Protein AF-A0A1J5S569-F1 (afdb_monomer)

Organism: NCBI:txid410659

Mean predicted aligned error: 9.72 Å

Solvent-accessible surface area (backbone atoms only — not comparable to full-atom values): 16346 Å² total; per-residue (Å²): 131,57,65,66,59,54,46,46,56,59,38,48,45,30,46,51,50,17,51,52,35,56,65,51,48,83,72,53,84,81,80,77,91,80,74,72,100,69,83,70,73,66,84,53,77,46,95,86,58,84,58,80,63,88,56,82,82,61,73,81,54,53,63,56,48,48,52,48,33,52,50,52,20,49,51,24,46,52,50,30,63,64,54,69,69,56,80,58,52,72,48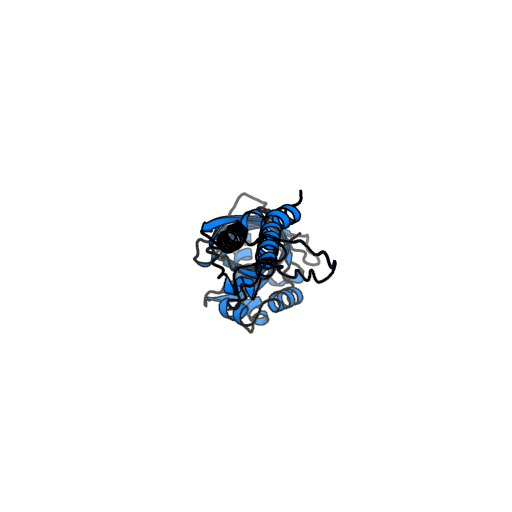,64,46,41,36,46,37,44,38,43,68,67,60,37,50,57,56,55,66,72,52,51,70,68,56,41,59,76,56,41,48,49,90,60,24,74,70,51,36,54,56,51,49,55,56,51,45,54,50,50,49,53,52,34,61,78,66,68,64,75,80,71,76,61,68,91,73,63,51,52,87,30,45,42,30,39,34,42,32,42,50,38,56,44,77,79,52,85,61,27,34,32,58,75,46,40,39,34,40,33,45,35,38,38,55,45,89,100,53,73,74,42,73,41,35,35,36,38,38,58,50,98,50,79,56,34,53,48,68,68,50,72,68,54,40,73,80,36,38,50,49,77,44,49,39,42,26,40,38,27,47,34,45,83,86,51,100,52,80,46,83,44,101,43,45,37,28,45,38,29,43,38,30,60,51,97,56,64,46,74,53,57,28,39,30,23,37,53,44,96,86,67,40,20,31,60,61,26,32,34,45,74,110

Radius of gyration: 28.7 Å; Cα contacts (8 Å, |Δi|>4): 482; chains: 1; bounding box: 69×34×85 Å

Sequence (293 aa):
MTPIWRFAIRFYLPLALAFSFLSLLPFSPEMNAGKSSMDFLADFHIGIIGLQLPLTAQIERTWLLDGTLLLMALVCVIWAFCLDFSKFFPSTLHMDVYFDVAGIGRTLATFSTVEIESGAITTDWIGSGREYENVVLASLEQHWKLRKVTGFPHVEEITRDHLHARGETLFEVERTSILRYRIRESRGHLNFQVDVPKHSPFRFKVEFVLRETPANHIRPSLWSLMARPWLVIAPEFKQIFVLEQGNLTAPFDHIVVGMTRIVLLPFPGFSNTLYVWRSVDSRNIPIGYAVYY

pLDDT: mean 82.08, std 16.72, range [33.75, 97.25]

Foldseek 3Di:
DALFVVLCCQAVVLQVLLVVLVVCLVVLQDDPPDDDPDQDQRLDCPVPDRDRDRDDDPPVVSVVSNVVSNVSSVVSNVRNLQDDLLVSDDQKWKKKKAQDPVVLVVQVVVDDPVRCVVLLADPVLVVCLVVVLCVVLVVVVVVCVVVVPPQDDDSVQFDRVQKIKIWMKRFHWDAPDRQKIFRPWIKMKIWIWGHGPPGDIDIWMKIKTWDPDPLRIGHDDPVCCVVPQKDKGWTKIWIWTAGPPDRDTDGDPWIWTWIWIFGRPPHTDIDKTFIWTQDPVRRTHGRIIIDTD

Secondary structure (DSSP, 8-state):
--HHHHHHHHHHHHHHHHHHHHHHGGGSPP----S-SS--------TTS---------THHHHHHHHHHHHHHHHHHHHHHT--GGGGS-SEEEEEEE--HHHHHHHHTTS-HHHHHHTTB-TTHHHHHHHHHHHHHHHHHHHHHHHT--SPPPGGG--GGGEEEEEEEEEEEEEEETTEEEEEEEEEEEEEEE--TTS--EEEEEEEEE---GGGEE---HHHHHH-SEEEE--EEEEEEEETTTTEEEEEEEEEEEEEEEE-SSS-EEEEEEEEEE-TTS-EEEEEEEEE-

Structure (mmCIF, N/CA/C/O backbone):
data_AF-A0A1J5S569-F1
#
_entry.id   AF-A0A1J5S569-F1
#
loop_
_atom_site.group_PDB
_atom_site.id
_atom_site.type_symbol
_atom_site.label_atom_id
_atom_site.label_alt_id
_atom_site.label_comp_id
_atom_site.label_asym_id
_atom_site.label_entity_id
_atom_site.label_seq_id
_atom_site.pdbx_PDB_ins_code
_atom_site.Cartn_x
_atom_site.Cartn_y
_atom_site.Cartn_z
_atom_site.occupancy
_atom_site.B_iso_or_equiv
_atom_site.auth_seq_id
_atom_site.auth_comp_id
_atom_site.auth_asym_id
_atom_site.auth_atom_id
_atom_site.pdbx_PDB_model_num
ATOM 1 N N . MET A 1 1 ? -11.678 0.144 -23.187 1.00 59.00 1 MET A N 1
ATOM 2 C CA . MET A 1 1 ? -10.313 -0.383 -22.942 1.00 59.00 1 MET A CA 1
ATOM 3 C C . MET A 1 1 ? -10.073 -0.405 -21.442 1.00 59.00 1 MET A C 1
ATOM 5 O O . MET A 1 1 ? -10.170 0.657 -20.835 1.00 59.00 1 MET A O 1
ATOM 9 N N . THR A 1 2 ? -9.827 -1.576 -20.852 1.00 79.88 2 THR A N 1
ATOM 10 C CA . THR A 1 2 ? -9.565 -1.705 -19.406 1.00 79.88 2 THR A CA 1
ATOM 11 C C . THR A 1 2 ? -8.242 -1.016 -19.022 1.00 79.88 2 THR A C 1
ATOM 13 O O . THR A 1 2 ? -7.392 -0.802 -19.899 1.00 79.88 2 THR A O 1
ATOM 16 N N . PRO A 1 3 ? -8.036 -0.654 -17.740 1.00 80.75 3 PRO A N 1
ATOM 17 C CA . PRO A 1 3 ? -6.785 -0.053 -17.264 1.00 80.75 3 PRO A CA 1
ATOM 18 C C . PRO A 1 3 ? -5.551 -0.893 -17.617 1.00 80.75 3 PRO A C 1
ATOM 20 O O . PRO A 1 3 ? -4.535 -0.345 -18.038 1.00 80.75 3 PRO A O 1
ATOM 23 N N . ILE A 1 4 ? -5.689 -2.221 -17.564 1.00 84.62 4 ILE A N 1
ATOM 24 C CA . ILE A 1 4 ? -4.650 -3.203 -17.904 1.00 84.62 4 ILE A CA 1
ATOM 25 C C . ILE A 1 4 ? -4.204 -3.071 -19.366 1.00 84.62 4 ILE A C 1
ATOM 27 O O . ILE A 1 4 ? -3.012 -2.962 -19.639 1.00 84.62 4 ILE A O 1
ATOM 31 N N . TRP A 1 5 ? -5.140 -3.007 -20.320 1.00 86.69 5 TRP A N 1
ATOM 32 C CA . TRP A 1 5 ? -4.792 -2.832 -21.737 1.00 86.69 5 TRP A CA 1
ATOM 33 C C . TRP A 1 5 ? -4.133 -1.479 -22.007 1.00 86.69 5 TRP A C 1
ATOM 35 O O . TRP A 1 5 ? -3.192 -1.387 -22.794 1.00 86.69 5 TRP A O 1
ATOM 45 N N . ARG A 1 6 ? -4.600 -0.415 -21.339 1.00 89.56 6 ARG A N 1
ATOM 46 C CA . ARG A 1 6 ? -3.968 0.911 -21.440 1.00 89.56 6 ARG A CA 1
ATOM 47 C C . ARG A 1 6 ? -2.541 0.880 -20.908 1.00 89.56 6 ARG A C 1
ATOM 49 O O . ARG A 1 6 ? -1.673 1.496 -21.521 1.00 89.56 6 ARG A O 1
ATOM 56 N N . PHE A 1 7 ? -2.310 0.175 -19.804 1.00 89.50 7 PHE A N 1
ATOM 57 C CA . PHE A 1 7 ? -0.980 -0.018 -19.241 1.00 89.50 7 PHE A CA 1
ATOM 58 C C . PHE A 1 7 ? -0.084 -0.785 -20.214 1.00 89.50 7 PHE A C 1
ATOM 60 O O . PHE A 1 7 ? 0.974 -0.287 -20.589 1.00 89.50 7 PHE A O 1
ATOM 67 N N . ALA A 1 8 ? -0.551 -1.933 -20.710 1.00 89.50 8 ALA A N 1
ATOM 68 C CA . ALA A 1 8 ? 0.231 -2.776 -21.603 1.00 89.50 8 ALA A CA 1
ATOM 69 C C . ALA A 1 8 ? 0.655 -2.043 -22.883 1.00 89.50 8 ALA A C 1
ATOM 71 O O . ALA A 1 8 ? 1.826 -2.064 -23.252 1.00 89.50 8 ALA A O 1
ATOM 72 N N . ILE A 1 9 ? -0.262 -1.311 -23.521 1.00 91.00 9 ILE A N 1
ATOM 73 C CA . ILE A 1 9 ? 0.060 -0.533 -24.724 1.00 91.00 9 ILE A CA 1
ATOM 74 C C . ILE A 1 9 ? 0.999 0.634 -24.405 1.00 91.00 9 ILE A C 1
ATOM 76 O O . ILE A 1 9 ? 1.870 0.951 -25.202 1.00 91.00 9 ILE A O 1
ATOM 80 N N . ARG A 1 10 ? 0.851 1.309 -23.264 1.00 91.38 10 ARG A N 1
ATOM 81 C CA . ARG A 1 10 ? 1.677 2.491 -22.970 1.00 91.38 10 ARG A CA 1
ATOM 82 C C . ARG A 1 10 ? 3.053 2.161 -22.400 1.00 91.38 10 ARG A C 1
ATOM 84 O O . ARG A 1 10 ? 3.945 2.990 -22.534 1.00 91.38 10 ARG A O 1
ATOM 91 N N . PHE A 1 11 ? 3.215 0.997 -21.776 1.00 91.81 11 PHE A N 1
ATOM 92 C CA . PHE A 1 11 ? 4.474 0.568 -21.171 1.00 91.81 11 PHE A CA 1
ATOM 93 C C . PHE A 1 11 ? 5.198 -0.484 -22.018 1.00 91.81 11 PHE A C 1
ATOM 95 O O . PHE A 1 11 ? 6.345 -0.276 -22.405 1.00 91.81 11 PHE A O 1
ATOM 102 N N . TYR A 1 12 ? 4.531 -1.590 -22.367 1.00 93.00 12 TYR A N 1
ATOM 103 C CA . TYR A 1 12 ? 5.183 -2.716 -23.042 1.00 93.00 12 TYR A CA 1
ATOM 104 C C . TYR A 1 12 ? 5.380 -2.518 -24.538 1.00 93.00 12 TYR A C 1
ATOM 106 O O . TYR A 1 12 ? 6.396 -2.970 -25.052 1.00 93.00 12 TYR A O 1
ATOM 114 N N . LEU A 1 13 ? 4.472 -1.835 -25.244 1.00 93.75 13 LEU A N 1
ATOM 115 C CA . LEU A 1 13 ? 4.660 -1.596 -26.681 1.00 93.75 13 LEU A CA 1
ATOM 116 C C . LEU A 1 13 ? 5.917 -0.750 -26.962 1.00 93.75 13 LEU A C 1
ATOM 118 O O . LEU A 1 13 ? 6.710 -1.180 -27.796 1.00 93.75 13 LEU A O 1
ATOM 122 N N . PRO A 1 14 ? 6.180 0.379 -26.267 1.00 94.75 14 PRO A N 1
ATOM 123 C CA . PRO A 1 14 ? 7.444 1.092 -26.438 1.00 94.75 14 PRO A CA 1
ATOM 124 C C . PRO A 1 14 ? 8.663 0.221 -26.118 1.00 94.75 14 PRO A C 1
ATOM 126 O O . PRO A 1 14 ? 9.629 0.236 -26.872 1.00 94.75 14 PRO A O 1
ATOM 129 N N . LEU A 1 15 ? 8.623 -0.593 -25.057 1.00 93.69 15 LEU A N 1
ATOM 130 C CA . LEU A 1 15 ? 9.733 -1.499 -24.737 1.00 93.69 15 LEU A CA 1
ATOM 131 C C . LEU A 1 15 ? 9.949 -2.571 -25.818 1.00 93.69 15 LEU A C 1
ATOM 133 O O . LEU A 1 15 ? 11.089 -2.850 -26.182 1.00 93.69 15 LEU A O 1
ATOM 137 N N . ALA A 1 16 ? 8.875 -3.134 -26.373 1.00 94.44 16 ALA A N 1
ATOM 138 C CA . ALA A 1 16 ? 8.942 -4.104 -27.463 1.00 94.44 16 ALA A CA 1
ATOM 139 C C . ALA A 1 16 ? 9.490 -3.475 -28.754 1.00 94.44 16 ALA A C 1
ATOM 141 O O . ALA A 1 16 ? 10.315 -4.085 -29.433 1.00 94.44 16 ALA A O 1
ATOM 142 N N . LEU A 1 17 ? 9.086 -2.241 -29.071 1.00 94.06 17 LEU A N 1
ATOM 143 C CA . LEU A 1 17 ? 9.644 -1.475 -30.187 1.00 94.06 17 LEU A CA 1
ATOM 144 C C . LEU A 1 17 ? 11.127 -1.169 -29.966 1.00 94.06 17 LEU A C 1
ATOM 146 O O . LEU A 1 17 ? 11.921 -1.367 -30.879 1.00 94.06 17 LEU A O 1
ATOM 150 N N . ALA A 1 18 ? 11.522 -0.769 -28.753 1.00 95.06 18 ALA A N 1
ATOM 151 C CA . ALA A 1 18 ? 12.926 -0.556 -28.412 1.00 95.06 18 ALA A CA 1
ATOM 152 C C . ALA A 1 18 ? 13.755 -1.824 -28.634 1.00 95.06 18 ALA A C 1
ATOM 154 O O . ALA A 1 18 ? 14.790 -1.775 -29.294 1.00 95.06 18 ALA A O 1
ATOM 155 N N . PHE A 1 19 ? 13.272 -2.967 -28.141 1.00 93.25 19 PHE A N 1
ATOM 156 C CA . PHE A 1 19 ? 13.925 -4.255 -28.354 1.00 93.25 19 PHE A CA 1
ATOM 157 C C . PHE A 1 19 ? 13.995 -4.622 -29.841 1.00 93.25 19 PHE A C 1
ATOM 159 O O . PHE A 1 19 ? 15.031 -5.083 -30.307 1.00 93.25 19 PHE A O 1
ATOM 166 N N . SER A 1 20 ? 12.933 -4.344 -30.603 1.00 90.56 20 SER A N 1
ATOM 167 C CA . SER A 1 20 ? 12.904 -4.567 -32.052 1.00 90.56 20 SER A CA 1
ATOM 168 C C . SER A 1 20 ? 13.970 -3.730 -32.766 1.00 90.56 20 SER A C 1
ATOM 170 O O . SER A 1 20 ? 14.743 -4.278 -33.545 1.00 90.56 20 SER A O 1
ATOM 172 N N . PHE A 1 21 ? 14.092 -2.435 -32.456 1.00 90.25 21 PHE A N 1
ATOM 173 C CA . PHE A 1 21 ? 15.135 -1.577 -33.030 1.00 90.25 21 PHE A CA 1
ATOM 174 C C . PHE A 1 21 ? 16.547 -2.034 -32.654 1.00 90.25 21 PHE A C 1
ATOM 176 O O . PHE A 1 21 ? 17.416 -2.086 -33.519 1.00 90.25 21 PHE A O 1
ATOM 183 N N . LEU A 1 22 ? 16.773 -2.422 -31.394 1.00 88.62 22 LEU A N 1
ATOM 184 C CA . LEU A 1 22 ? 18.066 -2.950 -30.949 1.00 88.62 22 LEU A CA 1
ATOM 185 C C . LEU A 1 22 ? 18.413 -4.276 -31.633 1.00 88.62 22 LEU A C 1
ATOM 187 O O . LEU A 1 22 ? 19.568 -4.496 -31.983 1.00 88.62 22 LEU A O 1
ATOM 191 N N . SER A 1 23 ? 17.421 -5.139 -31.863 1.00 85.19 23 SER A N 1
ATOM 192 C CA . SER A 1 23 ? 17.625 -6.411 -32.559 1.00 85.19 23 SER A CA 1
ATOM 193 C C . SER A 1 23 ? 18.027 -6.233 -34.022 1.00 85.19 23 SER A C 1
ATOM 195 O O . SER A 1 23 ? 18.654 -7.128 -34.568 1.00 85.19 23 SER A O 1
ATOM 197 N N . LEU A 1 24 ? 17.723 -5.082 -34.636 1.00 81.00 24 LEU A N 1
ATOM 198 C CA . LEU A 1 24 ? 18.098 -4.759 -36.015 1.00 81.00 24 LEU A CA 1
ATOM 199 C C . LEU A 1 24 ? 19.555 -4.274 -36.156 1.00 81.00 24 LEU A C 1
ATOM 201 O O . LEU A 1 24 ? 20.094 -4.333 -37.255 1.00 81.00 24 LEU A O 1
ATOM 205 N N . LEU A 1 25 ? 20.210 -3.852 -35.065 1.00 77.62 25 LEU A N 1
ATOM 206 C CA . LEU A 1 25 ? 21.605 -3.380 -35.067 1.00 77.62 25 LEU A CA 1
ATOM 207 C C . LEU A 1 25 ? 22.639 -4.418 -35.545 1.00 77.62 25 LEU A C 1
ATOM 209 O O . LEU A 1 25 ? 23.463 -4.062 -36.380 1.00 77.62 25 LEU A O 1
ATOM 213 N N . PRO A 1 26 ? 22.636 -5.691 -35.091 1.00 66.81 26 PRO A N 1
ATOM 214 C CA . PRO A 1 26 ? 23.586 -6.694 -35.587 1.00 66.81 26 PRO A CA 1
ATOM 215 C C . PRO A 1 26 ? 23.362 -7.091 -37.055 1.00 66.81 26 PRO A C 1
ATOM 217 O O . PRO A 1 26 ? 24.187 -7.798 -37.622 1.00 66.81 26 PRO A O 1
ATOM 220 N N . PHE A 1 27 ? 22.263 -6.655 -37.680 1.00 57.91 27 PHE A N 1
ATOM 221 C CA . PHE A 1 27 ? 22.027 -6.822 -39.117 1.00 57.91 27 PHE A CA 1
ATOM 222 C C . PHE A 1 27 ? 22.605 -5.656 -39.946 1.00 57.91 27 PHE A C 1
ATOM 224 O O . PHE A 1 27 ? 22.421 -5.613 -41.164 1.00 57.91 27 PHE A O 1
ATOM 231 N N . SER A 1 28 ? 23.315 -4.723 -39.299 1.00 52.47 28 SER A N 1
ATOM 232 C CA . SER A 1 28 ? 24.200 -3.750 -39.942 1.00 52.47 28 SER A CA 1
ATOM 233 C C . SER A 1 28 ? 25.398 -4.492 -40.554 1.00 52.47 28 SER A C 1
ATOM 235 O O . SER A 1 28 ? 26.057 -5.253 -39.845 1.00 52.47 28 SER A O 1
ATOM 237 N N . PRO A 1 29 ? 25.676 -4.358 -41.864 1.00 51.53 29 PRO A N 1
ATOM 238 C CA . PRO A 1 29 ? 26.729 -5.130 -42.517 1.00 51.53 29 PRO A CA 1
ATOM 239 C C . PRO A 1 29 ? 28.105 -4.816 -41.909 1.00 51.53 29 PRO A C 1
ATOM 241 O O . PRO A 1 29 ? 28.553 -3.668 -41.921 1.00 51.53 29 PRO A O 1
ATOM 244 N N . GLU A 1 30 ? 28.790 -5.846 -41.401 1.00 45.59 30 GLU A N 1
ATOM 245 C CA . GLU A 1 30 ? 30.145 -5.723 -40.857 1.00 45.59 30 GLU A CA 1
ATOM 246 C C . GLU A 1 30 ? 31.143 -5.318 -41.952 1.00 45.59 30 GLU A C 1
ATOM 248 O O . GLU A 1 30 ? 31.259 -5.943 -43.010 1.00 45.59 30 GLU A O 1
ATOM 253 N N . MET A 1 31 ? 31.905 -4.256 -41.682 1.00 42.34 31 MET A N 1
ATOM 254 C CA . MET A 1 31 ? 32.995 -3.817 -42.545 1.00 42.34 31 MET A CA 1
ATOM 255 C C . MET A 1 31 ? 34.206 -4.731 -42.348 1.00 42.34 31 MET A C 1
ATOM 257 O O . MET A 1 31 ? 35.006 -4.525 -41.436 1.00 42.34 31 MET A O 1
ATOM 261 N N . ASN A 1 32 ? 34.407 -5.697 -43.244 1.00 39.38 32 ASN A N 1
ATOM 262 C CA . ASN A 1 32 ? 35.716 -6.332 -43.382 1.00 39.38 32 ASN A CA 1
ATOM 263 C C . ASN A 1 32 ? 36.690 -5.324 -44.007 1.00 39.38 32 ASN A C 1
ATOM 265 O O . ASN A 1 32 ? 36.816 -5.209 -45.228 1.00 39.38 32 ASN A O 1
ATOM 269 N N . ALA A 1 33 ? 37.374 -4.565 -43.149 1.00 39.00 33 ALA A N 1
ATOM 270 C CA . ALA A 1 33 ? 38.469 -3.676 -43.511 1.00 39.00 33 ALA A CA 1
ATOM 271 C C . ALA A 1 33 ? 39.674 -4.505 -43.984 1.00 39.00 33 ALA A C 1
ATOM 273 O O . ALA A 1 33 ? 40.618 -4.761 -43.241 1.00 39.00 33 ALA A O 1
ATOM 274 N N . GLY A 1 34 ? 39.622 -4.977 -45.227 1.00 40.59 34 GLY A N 1
ATOM 275 C CA . GLY A 1 34 ? 40.703 -5.774 -45.787 1.00 40.59 34 GLY A CA 1
ATOM 276 C C . GLY A 1 34 ? 40.346 -6.491 -47.077 1.00 40.59 34 GLY A C 1
ATOM 277 O O . GLY A 1 34 ? 40.351 -7.716 -47.087 1.00 40.59 34 GLY A O 1
ATOM 278 N N . LYS A 1 35 ? 40.074 -5.739 -48.153 1.00 38.50 35 LYS A N 1
ATOM 279 C CA . LYS A 1 35 ? 40.587 -5.955 -49.526 1.00 38.50 35 LYS A CA 1
ATOM 280 C C . LYS A 1 35 ? 39.766 -5.152 -50.537 1.00 38.50 35 LYS A C 1
ATOM 282 O O . LYS A 1 35 ? 38.549 -5.213 -50.529 1.00 38.50 35 LYS A O 1
ATOM 287 N N . SER A 1 36 ? 40.497 -4.395 -51.355 1.00 38.12 36 SER A N 1
ATOM 288 C CA . SER A 1 36 ? 40.144 -3.788 -52.647 1.00 38.12 36 SER A CA 1
ATOM 289 C C . SER A 1 36 ? 38.686 -3.394 -52.908 1.00 38.12 36 SER A C 1
ATOM 291 O O . SER A 1 36 ? 37.796 -4.225 -53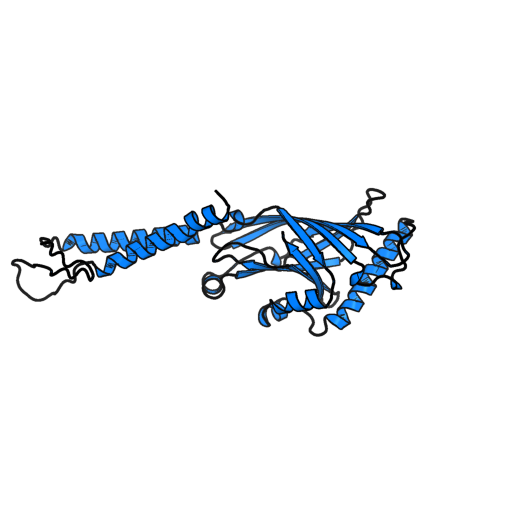.041 1.00 38.12 36 SER A O 1
ATOM 293 N N . SER A 1 37 ? 38.507 -2.102 -53.166 1.00 40.91 37 SER A N 1
ATOM 294 C CA . SER A 1 37 ? 37.399 -1.523 -53.921 1.00 40.91 37 SER A CA 1
ATOM 295 C C . SER A 1 37 ? 37.177 -2.239 -55.263 1.00 40.91 37 SER A C 1
ATOM 297 O O . SER A 1 37 ? 37.797 -1.876 -56.258 1.00 40.91 37 SER A O 1
ATOM 299 N N . MET A 1 38 ? 36.328 -3.260 -55.286 1.00 37.16 38 MET A N 1
ATOM 300 C CA . MET A 1 38 ? 35.504 -3.686 -56.422 1.00 37.16 38 MET A CA 1
ATOM 301 C C . MET A 1 38 ? 34.577 -4.796 -55.912 1.00 37.16 38 MET A C 1
ATOM 303 O O . MET A 1 38 ? 35.048 -5.818 -55.430 1.00 37.16 38 MET A O 1
ATOM 307 N N . ASP A 1 39 ? 33.274 -4.526 -55.963 1.00 37.28 39 ASP A N 1
ATOM 308 C CA . ASP A 1 39 ? 32.156 -5.432 -55.677 1.00 37.28 39 ASP A CA 1
ATOM 309 C C . ASP A 1 39 ? 32.216 -6.199 -54.346 1.00 37.28 39 ASP A C 1
ATOM 311 O O . ASP A 1 39 ? 32.425 -7.408 -54.279 1.00 37.28 39 ASP A O 1
ATOM 315 N N . PHE A 1 40 ? 31.927 -5.480 -53.257 1.00 40.66 40 PHE A N 1
ATOM 316 C CA . PHE A 1 40 ? 31.519 -6.108 -52.002 1.00 40.66 40 PHE A CA 1
ATOM 317 C C . PHE A 1 40 ? 30.091 -6.657 -52.142 1.00 40.66 40 PHE A C 1
ATOM 319 O O . PHE A 1 40 ? 29.111 -5.944 -51.928 1.00 40.66 40 PHE A O 1
ATOM 326 N N . LEU A 1 41 ? 29.970 -7.937 -52.493 1.00 38.19 41 LEU A N 1
ATOM 327 C CA . LEU A 1 41 ? 28.780 -8.731 -52.192 1.00 38.19 41 LEU A CA 1
ATOM 328 C C . LEU A 1 41 ? 28.845 -9.094 -50.704 1.00 38.19 41 LEU A C 1
ATOM 330 O O . LEU A 1 41 ? 29.615 -9.959 -50.298 1.00 38.19 41 LEU A O 1
ATOM 334 N N . ALA A 1 42 ? 28.090 -8.380 -49.870 1.00 41.16 42 ALA A N 1
ATOM 335 C CA . ALA A 1 42 ? 27.889 -8.790 -48.487 1.00 41.16 42 ALA A CA 1
ATOM 336 C C . ALA A 1 42 ? 26.912 -9.978 -48.469 1.00 41.16 42 ALA A C 1
ATOM 338 O O . ALA A 1 42 ? 25.735 -9.823 -48.797 1.00 41.16 42 ALA A O 1
ATOM 339 N N . ASP A 1 43 ? 27.401 -11.164 -48.104 1.00 38.62 43 ASP A N 1
ATOM 340 C CA . ASP A 1 43 ? 26.586 -12.374 -47.991 1.00 38.62 43 ASP A CA 1
ATOM 341 C C . ASP A 1 43 ? 25.673 -12.295 -46.761 1.00 38.62 43 ASP A C 1
ATOM 343 O O . ASP A 1 43 ? 26.057 -12.608 -45.633 1.00 38.62 43 ASP A O 1
ATOM 347 N N . PHE A 1 44 ? 24.427 -11.880 -46.976 1.00 42.41 44 PHE A N 1
ATOM 348 C CA . PHE A 1 44 ? 23.406 -11.844 -45.935 1.00 42.41 44 PHE A CA 1
ATOM 349 C C . PHE A 1 44 ? 22.927 -13.270 -45.611 1.00 42.41 44 PHE A C 1
ATOM 351 O O . PHE A 1 44 ? 22.184 -13.880 -46.379 1.00 42.41 44 PHE A O 1
ATOM 358 N N . HIS A 1 45 ? 23.318 -13.811 -44.455 1.00 35.72 45 HIS A N 1
ATOM 359 C CA . HIS A 1 45 ? 22.711 -15.030 -43.911 1.00 35.72 45 HIS A CA 1
ATOM 360 C C . HIS A 1 45 ? 21.560 -14.647 -42.977 1.00 35.72 45 HIS A C 1
ATOM 362 O O . HIS A 1 45 ? 21.726 -14.503 -41.767 1.00 35.72 45 HIS A O 1
ATOM 368 N N . ILE A 1 46 ? 20.360 -14.483 -43.534 1.00 44.44 46 ILE A N 1
ATOM 369 C CA . ILE A 1 46 ? 19.136 -14.436 -42.728 1.00 44.44 46 ILE A CA 1
ATOM 370 C C . ILE A 1 46 ? 18.927 -15.852 -42.186 1.00 44.44 46 ILE A C 1
ATOM 372 O O . ILE A 1 46 ? 18.591 -16.757 -42.947 1.00 44.44 46 ILE A O 1
ATOM 376 N N . GLY A 1 47 ? 19.102 -16.052 -40.880 1.00 33.75 47 GLY A N 1
ATOM 377 C CA . GLY A 1 47 ? 19.086 -17.370 -40.228 1.00 33.75 47 GLY A CA 1
ATOM 378 C C . GLY A 1 47 ? 17.807 -18.216 -40.365 1.00 33.75 47 GLY A C 1
ATOM 379 O O . GLY A 1 47 ? 17.732 -19.263 -39.735 1.00 33.75 47 GLY A O 1
ATOM 380 N N . ILE A 1 48 ? 16.803 -17.809 -41.155 1.00 41.75 48 ILE A N 1
ATOM 381 C CA . ILE A 1 48 ? 15.586 -18.606 -41.419 1.00 41.75 48 ILE A CA 1
ATOM 382 C C . ILE A 1 48 ? 15.146 -18.574 -42.902 1.00 41.75 48 ILE A C 1
ATOM 384 O O . ILE A 1 48 ? 14.454 -19.484 -43.350 1.00 41.75 48 ILE A O 1
ATOM 388 N N . ILE A 1 49 ? 15.549 -17.585 -43.708 1.00 43.25 49 ILE A N 1
ATOM 389 C CA . ILE A 1 49 ? 15.108 -17.456 -45.109 1.00 43.25 49 ILE A CA 1
ATOM 390 C C . ILE A 1 49 ? 16.304 -16.972 -45.929 1.00 43.25 49 ILE A C 1
ATOM 392 O O . ILE A 1 49 ? 16.547 -15.775 -45.987 1.00 43.25 49 ILE A O 1
ATOM 396 N N . GLY A 1 50 ? 17.078 -17.889 -46.515 1.00 40.66 50 GLY A N 1
ATOM 397 C CA . GLY A 1 50 ? 18.323 -17.610 -47.251 1.00 40.66 50 GLY A CA 1
ATOM 398 C C . GLY A 1 50 ? 18.139 -16.773 -48.524 1.00 40.66 50 GLY A C 1
ATOM 399 O O . GLY A 1 50 ? 18.273 -17.281 -49.632 1.00 40.66 50 GLY A O 1
ATOM 400 N N . LEU A 1 51 ? 17.810 -15.494 -48.365 1.00 39.09 51 LEU A N 1
ATOM 401 C CA . LEU A 1 51 ? 17.549 -14.528 -49.426 1.00 39.09 51 LEU A CA 1
ATOM 402 C C . LEU A 1 51 ? 18.787 -13.637 -49.603 1.00 39.09 51 LEU A C 1
ATOM 404 O O . LEU A 1 51 ? 19.148 -12.882 -48.703 1.00 39.09 51 LEU A O 1
ATOM 408 N N . GLN A 1 52 ? 19.437 -13.742 -50.764 1.00 41.09 52 GLN A N 1
ATOM 409 C CA . GLN A 1 52 ? 20.619 -12.957 -51.127 1.00 41.09 52 GLN A CA 1
ATOM 410 C C . GLN A 1 52 ? 20.181 -11.650 -51.800 1.00 41.09 52 GLN A C 1
ATOM 412 O O . GLN A 1 52 ? 19.613 -11.671 -52.892 1.00 41.09 52 GLN A O 1
ATOM 417 N N . LEU A 1 53 ? 20.427 -10.507 -51.155 1.00 42.06 53 LEU A N 1
ATOM 418 C CA . LEU A 1 53 ? 20.170 -9.182 -51.726 1.00 42.06 53 LEU A CA 1
ATOM 419 C C . LEU A 1 53 ? 21.506 -8.479 -52.015 1.00 42.06 53 LEU A C 1
ATOM 421 O O . LEU A 1 53 ? 22.250 -8.209 -51.071 1.00 42.06 53 LEU A O 1
ATOM 425 N N . PRO A 1 54 ? 21.826 -8.150 -53.282 1.00 41.34 54 PRO A N 1
ATOM 426 C CA . PRO A 1 54 ? 23.024 -7.386 -53.603 1.00 41.34 54 PRO A CA 1
ATOM 427 C C . PRO A 1 54 ? 22.820 -5.921 -53.191 1.00 41.34 54 PRO A C 1
ATOM 429 O O . PRO A 1 54 ? 22.101 -5.170 -53.850 1.00 41.34 54 PRO A O 1
ATOM 432 N N . LEU A 1 55 ? 23.438 -5.505 -52.085 1.00 47.78 55 LEU A N 1
ATOM 433 C CA . LEU A 1 55 ? 23.470 -4.107 -51.656 1.00 47.78 55 LEU A CA 1
ATOM 434 C C . LEU A 1 55 ? 24.795 -3.473 -52.090 1.00 47.78 55 LEU A C 1
ATOM 436 O O . LEU A 1 55 ? 25.848 -3.755 -51.528 1.00 47.78 55 LEU A O 1
ATOM 440 N N . THR A 1 56 ? 24.742 -2.583 -53.082 1.00 48.19 56 THR A N 1
ATOM 441 C CA . THR A 1 56 ? 25.867 -1.707 -53.436 1.00 48.19 56 THR A CA 1
ATOM 442 C C . THR A 1 56 ? 26.225 -0.816 -52.246 1.00 48.19 56 THR A C 1
ATOM 444 O O . THR A 1 56 ? 25.385 -0.067 -51.743 1.00 48.19 56 THR A O 1
ATOM 447 N N . ALA A 1 57 ? 27.475 -0.908 -51.798 1.00 48.62 57 ALA A N 1
ATOM 448 C CA . ALA A 1 57 ? 27.982 -0.315 -50.568 1.00 48.62 57 ALA A CA 1
ATOM 449 C C . ALA A 1 57 ? 27.951 1.232 -50.571 1.00 48.62 57 ALA A C 1
ATOM 451 O O . ALA A 1 57 ? 28.892 1.889 -51.011 1.00 48.62 57 ALA A O 1
ATOM 452 N N . GLN A 1 58 ? 26.890 1.831 -50.017 1.00 52.28 58 GLN A N 1
ATOM 453 C CA . GLN A 1 58 ? 26.926 3.200 -49.482 1.00 52.28 58 GLN A CA 1
ATOM 454 C C . GLN A 1 58 ? 27.372 3.151 -48.015 1.00 52.28 58 GLN A C 1
ATOM 456 O O . GLN A 1 58 ? 26.566 3.217 -47.089 1.00 52.28 58 GLN A O 1
ATOM 461 N N . ILE A 1 59 ? 28.683 3.008 -47.831 1.00 50.94 59 ILE A N 1
ATOM 462 C CA . ILE A 1 59 ? 29.381 2.831 -46.547 1.00 50.94 59 ILE A CA 1
ATOM 463 C C . ILE A 1 59 ? 29.093 3.950 -45.528 1.00 50.94 59 ILE A C 1
ATOM 465 O O . ILE A 1 59 ? 29.034 3.688 -44.334 1.00 50.94 59 ILE A O 1
ATOM 469 N N . GLU A 1 60 ? 28.838 5.182 -45.972 1.00 51.47 60 GLU A N 1
ATOM 470 C CA . GLU A 1 60 ? 28.545 6.310 -45.069 1.00 51.47 60 GLU A CA 1
ATOM 471 C C . GLU A 1 60 ? 27.123 6.271 -44.473 1.00 51.47 60 GLU A C 1
ATOM 473 O O . GLU A 1 60 ? 26.806 7.006 -43.537 1.00 51.47 60 GLU A O 1
ATOM 478 N N . ARG A 1 61 ? 26.238 5.413 -44.998 1.00 57.31 61 ARG A N 1
ATOM 479 C CA . ARG A 1 61 ? 24.805 5.411 -44.665 1.00 57.31 61 ARG A CA 1
ATOM 480 C C . ARG A 1 61 ? 24.433 4.434 -43.547 1.00 57.31 61 ARG A C 1
ATOM 482 O O . ARG A 1 61 ? 23.368 4.587 -42.951 1.00 57.31 61 ARG A O 1
ATOM 489 N N . THR A 1 62 ? 25.296 3.468 -43.236 1.00 66.75 62 THR A N 1
ATOM 490 C CA . THR A 1 62 ? 25.047 2.437 -42.213 1.00 66.75 62 THR A CA 1
ATOM 491 C C . THR A 1 62 ? 25.189 2.992 -40.797 1.00 66.75 62 THR A C 1
ATOM 493 O O . THR A 1 62 ? 24.312 2.766 -39.974 1.00 66.75 62 THR A O 1
ATOM 496 N N . TRP A 1 63 ? 26.188 3.841 -40.530 1.00 70.75 63 TRP A N 1
ATOM 497 C CA . TRP A 1 63 ? 26.357 4.468 -39.208 1.00 70.75 63 TRP A CA 1
ATOM 498 C C . TRP A 1 63 ? 25.212 5.429 -38.860 1.00 70.75 63 TRP A C 1
ATOM 500 O O . TRP A 1 63 ? 24.808 5.530 -37.703 1.00 70.75 63 TRP A O 1
ATOM 510 N N . LEU A 1 64 ? 24.656 6.118 -39.865 1.00 77.50 64 LEU A N 1
ATOM 511 C CA . LEU A 1 64 ? 23.465 6.957 -39.697 1.00 77.50 64 LEU A CA 1
ATOM 512 C C . LEU A 1 64 ? 22.223 6.116 -39.382 1.00 77.50 64 LEU A C 1
ATOM 514 O O . LEU A 1 64 ? 21.409 6.523 -38.552 1.00 77.50 64 LEU A O 1
ATOM 518 N N . LEU A 1 65 ? 22.078 4.951 -40.019 1.00 80.69 65 LEU A N 1
ATOM 519 C CA . LEU A 1 65 ? 20.994 4.014 -39.732 1.00 80.69 65 LEU A CA 1
ATOM 520 C C . LEU A 1 65 ? 21.114 3.455 -38.309 1.00 80.69 65 LEU A C 1
ATOM 522 O O . LEU A 1 65 ? 20.151 3.542 -37.551 1.00 80.69 65 LEU A O 1
ATOM 526 N N . ASP A 1 66 ? 22.295 2.975 -37.921 1.00 81.31 66 ASP A N 1
ATOM 527 C CA . ASP A 1 66 ? 22.561 2.427 -36.586 1.00 81.31 66 ASP A CA 1
ATOM 528 C C . ASP A 1 66 ? 22.351 3.483 -35.498 1.00 81.31 66 ASP A C 1
ATOM 530 O O . ASP A 1 66 ? 21.667 3.240 -34.502 1.00 81.31 66 ASP A O 1
ATOM 534 N N . GLY A 1 67 ? 22.851 4.702 -35.727 1.00 86.44 67 GLY A N 1
ATOM 535 C CA . GLY A 1 67 ? 22.607 5.847 -34.853 1.00 86.44 67 GLY A CA 1
ATOM 536 C C . GLY A 1 67 ? 21.119 6.188 -34.732 1.00 86.44 67 GLY A C 1
ATOM 537 O O . GLY A 1 67 ? 20.636 6.464 -33.634 1.00 86.44 67 GLY A O 1
ATOM 538 N N . THR A 1 68 ? 20.365 6.112 -35.833 1.00 88.19 68 THR A N 1
ATOM 539 C CA . THR A 1 68 ? 18.912 6.346 -35.832 1.00 88.19 68 THR A CA 1
ATOM 540 C C . THR A 1 68 ? 18.174 5.255 -35.059 1.00 88.19 68 THR A C 1
ATOM 542 O O . THR A 1 68 ? 17.311 5.569 -34.242 1.00 88.19 68 THR A O 1
ATOM 545 N N . LEU A 1 69 ? 18.519 3.982 -35.263 1.00 89.62 69 LEU A N 1
ATOM 546 C CA . LEU A 1 69 ? 17.919 2.852 -34.547 1.00 89.62 69 LEU A CA 1
ATOM 547 C C . LEU A 1 69 ? 18.197 2.930 -33.041 1.00 89.62 69 LEU A C 1
ATOM 549 O O . LEU A 1 69 ? 17.273 2.765 -32.242 1.00 89.62 69 LEU A O 1
ATOM 553 N N . LEU A 1 70 ? 19.432 3.258 -32.649 1.00 92.06 70 LEU A N 1
ATOM 554 C CA . LEU A 1 70 ? 19.807 3.490 -31.251 1.00 92.06 70 LEU A CA 1
ATOM 555 C C . LEU A 1 70 ? 19.021 4.649 -30.636 1.00 92.06 70 LEU A C 1
ATOM 557 O O . LEU A 1 70 ? 18.488 4.516 -29.533 1.00 92.06 70 LEU A O 1
ATOM 561 N N . LEU A 1 71 ? 18.909 5.771 -31.350 1.00 93.94 71 LEU A N 1
ATOM 562 C CA . LEU A 1 71 ? 18.142 6.925 -30.887 1.00 93.94 71 LEU A CA 1
ATOM 563 C C . LEU A 1 71 ? 16.659 6.573 -30.716 1.00 93.94 71 LEU A C 1
ATOM 565 O O . LEU A 1 71 ? 16.065 6.908 -29.693 1.00 93.94 71 LEU A O 1
ATOM 569 N N . MET A 1 72 ? 16.067 5.859 -31.674 1.00 94.19 72 MET A N 1
ATOM 570 C CA . MET A 1 72 ? 14.672 5.417 -31.605 1.00 94.19 72 MET A CA 1
ATOM 571 C C . MET A 1 72 ? 14.437 4.445 -30.446 1.00 94.19 72 MET A C 1
ATOM 573 O O . MET A 1 72 ? 13.454 4.595 -29.714 1.00 94.19 72 MET A O 1
ATOM 577 N N . ALA A 1 73 ? 15.347 3.491 -30.225 1.00 94.00 73 ALA A N 1
ATOM 578 C CA . ALA A 1 73 ? 15.294 2.598 -29.073 1.00 94.00 73 ALA A CA 1
ATOM 579 C C . ALA A 1 73 ? 15.360 3.382 -27.755 1.00 94.00 73 ALA A C 1
ATOM 581 O O . ALA A 1 73 ? 14.532 3.166 -26.867 1.00 94.00 73 ALA A O 1
ATOM 582 N N . LEU A 1 74 ? 16.282 4.343 -27.649 1.00 94.88 74 LEU A N 1
ATOM 583 C CA . LEU A 1 74 ? 16.429 5.197 -26.472 1.00 94.88 74 LEU A CA 1
ATOM 584 C C . LEU A 1 74 ? 15.165 6.025 -26.206 1.00 94.88 74 LEU A C 1
ATOM 586 O O . LEU A 1 74 ? 14.690 6.061 -25.072 1.00 94.88 74 LEU A O 1
ATOM 590 N N . VAL A 1 75 ? 14.582 6.644 -27.236 1.00 95.06 75 VAL A N 1
ATOM 591 C CA . VAL A 1 75 ? 13.324 7.401 -27.121 1.00 95.06 75 VAL A CA 1
ATOM 592 C C . VAL A 1 75 ? 12.193 6.503 -26.624 1.00 95.06 75 VAL A C 1
ATOM 594 O O . VAL A 1 75 ? 11.455 6.900 -25.723 1.00 95.06 75 VAL A O 1
ATOM 597 N N . CYS A 1 76 ? 12.077 5.281 -27.147 1.00 95.25 76 CYS A N 1
ATOM 598 C CA . CYS A 1 76 ? 11.059 4.325 -26.715 1.00 95.25 76 CYS A CA 1
ATOM 599 C C . CYS A 1 76 ? 11.236 3.900 -25.246 1.00 95.25 76 CYS A C 1
ATOM 601 O O . CYS A 1 76 ? 10.257 3.831 -24.500 1.00 95.25 76 CYS A O 1
ATOM 603 N N . VAL A 1 77 ? 12.477 3.669 -24.807 1.00 91.56 77 VAL A N 1
ATOM 604 C CA . VAL A 1 77 ? 12.802 3.355 -23.406 1.00 91.56 77 VAL A CA 1
ATOM 605 C C . VAL A 1 77 ? 12.480 4.538 -22.491 1.00 91.56 77 VAL A C 1
ATOM 607 O O . VAL A 1 77 ? 11.793 4.366 -21.483 1.00 91.56 77 VAL A O 1
ATOM 610 N N . ILE A 1 78 ? 12.911 5.752 -22.852 1.00 91.19 78 ILE A N 1
ATOM 611 C CA . ILE A 1 78 ? 12.607 6.975 -22.095 1.00 91.19 78 ILE A CA 1
ATOM 612 C C . ILE A 1 78 ? 11.094 7.167 -21.995 1.00 91.19 78 ILE A C 1
ATOM 614 O O . ILE A 1 78 ? 10.587 7.462 -20.916 1.00 91.19 78 ILE A O 1
ATOM 618 N N . TRP A 1 79 ? 10.361 6.957 -23.089 1.00 92.00 79 TRP A N 1
ATOM 619 C CA . TRP A 1 79 ? 8.906 7.050 -23.103 1.00 92.00 79 TRP A CA 1
ATOM 620 C C . TRP A 1 79 ? 8.258 6.074 -22.114 1.00 92.00 79 TRP A C 1
ATOM 622 O O . TRP A 1 79 ? 7.404 6.486 -21.327 1.00 92.00 79 TRP A O 1
ATOM 632 N N . ALA A 1 80 ? 8.689 4.808 -22.105 1.00 89.19 80 ALA A N 1
ATOM 633 C CA . ALA A 1 80 ? 8.181 3.798 -21.176 1.00 89.19 80 ALA A CA 1
ATOM 634 C C . ALA A 1 80 ? 8.428 4.185 -19.706 1.00 89.19 80 ALA A C 1
ATOM 636 O O . ALA A 1 80 ? 7.522 4.086 -18.880 1.00 89.19 80 ALA A O 1
ATOM 637 N N . PHE A 1 81 ? 9.622 4.684 -19.371 1.00 84.69 81 PHE A N 1
ATOM 638 C CA . PHE A 1 81 ? 9.959 5.094 -18.000 1.00 84.69 81 PHE A CA 1
ATOM 639 C C . PHE A 1 81 ? 9.373 6.451 -17.589 1.00 84.69 81 PHE A C 1
ATOM 641 O O . PHE A 1 81 ? 9.190 6.718 -16.400 1.00 84.69 81 PHE A O 1
ATOM 648 N N . CYS A 1 82 ? 9.021 7.298 -18.555 1.00 88.75 82 CYS A N 1
ATOM 649 C CA . CYS A 1 82 ? 8.278 8.533 -18.331 1.00 88.75 82 CYS A CA 1
ATOM 650 C C . CYS A 1 82 ? 6.774 8.302 -18.150 1.00 88.75 82 CYS A C 1
ATOM 652 O O . CYS A 1 82 ? 6.037 9.280 -18.004 1.00 88.75 82 CYS A O 1
ATOM 654 N N . LEU A 1 83 ? 6.304 7.056 -18.119 1.00 89.75 83 LEU A N 1
ATOM 655 C CA . LEU A 1 83 ? 4.923 6.738 -17.799 1.00 89.75 83 LEU A CA 1
ATOM 656 C C . LEU A 1 83 ? 4.581 7.142 -16.358 1.00 89.75 83 LEU A C 1
ATOM 658 O O . LEU A 1 83 ? 5.345 6.936 -15.418 1.00 89.75 83 LEU A O 1
ATOM 662 N N . ASP A 1 84 ? 3.404 7.732 -16.187 1.00 91.19 84 ASP A N 1
ATOM 663 C CA . ASP A 1 84 ? 2.857 8.053 -14.877 1.00 91.19 84 ASP A CA 1
ATOM 664 C C . ASP A 1 84 ? 2.067 6.861 -14.322 1.00 91.19 84 ASP A C 1
ATOM 666 O O . ASP A 1 84 ? 0.943 6.604 -14.762 1.00 91.19 84 ASP A O 1
ATOM 670 N N . PHE A 1 85 ? 2.670 6.120 -13.385 1.00 88.94 85 PHE A N 1
ATOM 671 C CA . PHE A 1 85 ? 2.076 4.903 -12.827 1.00 88.94 85 PHE A CA 1
ATOM 672 C C . PHE A 1 85 ? 0.828 5.181 -11.979 1.00 88.94 85 PHE A C 1
ATOM 674 O O . PHE A 1 85 ? -0.043 4.316 -11.910 1.00 88.94 85 PHE A O 1
ATOM 681 N N . SER A 1 86 ? 0.687 6.374 -11.383 1.00 89.75 86 SER A N 1
ATOM 682 C CA . SER A 1 86 ? -0.455 6.667 -10.502 1.00 89.75 86 SER A CA 1
ATOM 683 C C . SER A 1 86 ? -1.794 6.608 -11.238 1.00 89.75 86 SER A C 1
ATOM 685 O O . SER A 1 86 ? -2.799 6.204 -10.667 1.00 89.75 86 SER A O 1
ATOM 687 N N . LYS A 1 87 ? -1.793 6.901 -12.544 1.00 91.00 87 LYS A N 1
ATOM 688 C CA . LYS A 1 87 ? -2.984 6.878 -13.411 1.00 91.00 87 LYS A CA 1
ATOM 689 C C . LYS A 1 87 ? -3.546 5.481 -13.680 1.00 91.00 87 LYS A C 1
ATOM 691 O O . LYS A 1 87 ? -4.592 5.370 -14.319 1.00 91.00 87 LYS A O 1
ATOM 696 N N . PHE A 1 88 ? -2.841 4.428 -13.270 1.00 90.25 88 PHE A N 1
ATOM 697 C CA . PHE A 1 88 ? -3.278 3.041 -13.443 1.00 90.25 88 PHE A CA 1
ATOM 698 C C . PHE A 1 88 ? -3.813 2.415 -12.159 1.00 90.25 88 PHE A C 1
ATOM 700 O O . PHE A 1 88 ? -4.322 1.299 -12.212 1.00 90.25 88 PHE A O 1
ATOM 707 N N . PHE A 1 89 ? -3.741 3.134 -11.040 1.00 89.19 89 PHE A N 1
ATOM 708 C CA . PHE A 1 89 ? -4.379 2.730 -9.799 1.00 89.19 89 PHE A CA 1
ATOM 709 C C . PHE A 1 89 ? -5.757 3.391 -9.687 1.00 89.19 89 PHE A C 1
ATOM 711 O O . PHE A 1 89 ? -5.909 4.555 -10.072 1.00 89.19 89 PHE A O 1
ATOM 718 N N . PRO A 1 90 ? -6.780 2.671 -9.201 1.00 88.56 90 PRO A N 1
ATOM 719 C CA . PRO A 1 90 ? -8.063 3.283 -8.891 1.00 88.56 90 PRO A CA 1
ATOM 720 C C . PRO A 1 90 ? -7.896 4.322 -7.774 1.00 88.56 90 PRO A C 1
ATOM 722 O O . PRO A 1 90 ? -7.183 4.092 -6.800 1.00 88.56 90 PRO A O 1
ATOM 725 N N . SER A 1 91 ? -8.572 5.463 -7.916 1.00 89.44 91 SER A N 1
ATOM 726 C CA . SER A 1 91 ? -8.617 6.503 -6.883 1.00 89.44 91 SER A CA 1
ATOM 727 C C . SER A 1 91 ? -9.476 6.093 -5.691 1.00 89.44 91 SER A C 1
ATOM 729 O O . SER A 1 91 ? -9.268 6.594 -4.594 1.00 89.44 91 SER A O 1
ATOM 731 N N . THR A 1 92 ? -10.437 5.194 -5.899 1.00 92.69 92 THR A N 1
ATOM 732 C CA . THR A 1 92 ? -11.340 4.690 -4.863 1.00 92.69 92 THR A CA 1
ATOM 733 C C . THR A 1 92 ? -11.149 3.190 -4.726 1.00 92.69 92 THR A C 1
ATOM 735 O O . THR A 1 92 ? -11.175 2.468 -5.721 1.00 92.69 92 THR A O 1
ATOM 738 N N . LEU A 1 93 ? -10.948 2.729 -3.497 1.00 92.81 93 LEU A N 1
ATOM 739 C CA . LEU A 1 93 ? -10.760 1.324 -3.162 1.00 92.81 93 LEU A CA 1
ATOM 740 C C . LEU A 1 93 ? -11.837 0.906 -2.166 1.00 92.81 93 LEU A C 1
ATOM 742 O O . LEU A 1 93 ? -11.996 1.553 -1.129 1.00 92.81 93 LEU A O 1
ATOM 746 N N . HIS A 1 94 ? -12.534 -0.185 -2.467 1.00 95.25 94 HIS A N 1
ATOM 747 C CA . HIS A 1 94 ? -13.423 -0.854 -1.526 1.00 95.25 94 HIS A CA 1
ATOM 748 C C . HIS A 1 94 ? -12.645 -1.944 -0.797 1.00 95.25 94 HIS A C 1
ATOM 750 O O . HIS A 1 94 ? -11.769 -2.585 -1.382 1.00 95.25 94 HIS A O 1
ATOM 756 N N . MET A 1 95 ? -12.915 -2.110 0.495 1.00 95.56 95 MET A N 1
ATOM 757 C CA . MET A 1 95 ? -12.156 -3.034 1.325 1.00 95.56 95 MET A CA 1
ATOM 758 C C . MET A 1 95 ? -13.012 -3.718 2.383 1.00 95.56 95 MET A C 1
ATOM 760 O O . MET A 1 95 ? -13.879 -3.097 3.007 1.00 95.56 95 MET A O 1
ATOM 764 N N . ASP A 1 96 ? -12.688 -4.984 2.621 1.00 95.81 96 ASP A N 1
ATOM 765 C CA . ASP A 1 96 ? -13.111 -5.740 3.794 1.00 95.81 96 ASP A CA 1
ATOM 766 C C . ASP A 1 96 ? -11.924 -5.819 4.763 1.00 95.81 96 ASP A C 1
ATOM 768 O O . ASP A 1 96 ? -10.804 -6.163 4.375 1.00 95.81 96 ASP A O 1
ATOM 772 N N . VAL A 1 97 ? -12.159 -5.454 6.021 1.00 95.25 97 VAL A N 1
ATOM 773 C CA . VAL A 1 97 ? -11.148 -5.377 7.075 1.00 95.25 97 VAL A CA 1
ATOM 774 C C . VAL A 1 97 ? -11.418 -6.445 8.123 1.00 95.2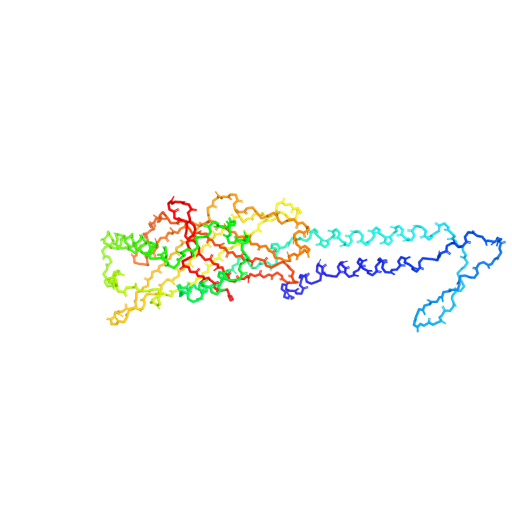5 97 VAL A C 1
ATOM 776 O O . VAL A 1 97 ? -12.522 -6.559 8.662 1.00 95.25 97 VAL A O 1
ATOM 779 N N . TYR A 1 98 ? -10.367 -7.195 8.431 1.00 94.06 98 TYR A N 1
ATOM 780 C CA . TYR A 1 98 ? -10.389 -8.332 9.336 1.00 94.06 98 TYR A CA 1
ATOM 781 C C . TYR A 1 98 ? -9.340 -8.165 10.433 1.00 94.06 98 TYR A C 1
ATOM 783 O O . TYR A 1 98 ? -8.287 -7.550 10.235 1.00 94.06 98 TYR A O 1
ATOM 791 N N . PHE A 1 99 ? -9.625 -8.756 11.589 1.00 92.44 99 PHE A N 1
ATOM 792 C CA . PHE A 1 99 ? -8.798 -8.642 12.788 1.00 92.44 99 PHE A CA 1
ATOM 793 C C . PHE A 1 99 ? -8.278 -10.005 13.269 1.00 92.44 99 PHE A C 1
ATOM 795 O O . PHE A 1 99 ? -7.559 -10.067 14.259 1.00 92.44 99 PHE A O 1
ATOM 802 N N . ASP A 1 100 ? -8.581 -11.105 12.572 1.00 91.44 100 ASP A N 1
ATOM 803 C CA . ASP A 1 100 ? -8.197 -12.449 13.006 1.00 91.44 100 ASP A CA 1
ATOM 804 C C . ASP A 1 100 ? -6.668 -12.648 13.020 1.00 91.44 100 ASP A C 1
ATOM 806 O O . ASP A 1 100 ? -5.949 -12.271 12.089 1.00 91.44 100 ASP A O 1
ATOM 810 N N . VAL A 1 101 ? -6.156 -13.276 14.085 1.00 91.38 101 VAL A N 1
ATOM 811 C CA . VAL A 1 101 ? -4.709 -13.474 14.307 1.00 91.38 101 VAL A CA 1
ATOM 812 C C . VAL A 1 101 ? -4.073 -14.260 13.156 1.00 91.38 101 VAL A C 1
ATOM 814 O O . VAL A 1 101 ? -2.973 -13.938 12.708 1.00 91.38 101 VAL A O 1
ATOM 817 N N . ALA A 1 102 ? -4.769 -15.271 12.632 1.00 93.31 102 ALA A N 1
ATOM 818 C CA . ALA A 1 102 ? -4.247 -16.098 11.550 1.00 93.31 102 ALA A CA 1
ATOM 819 C C . ALA A 1 102 ? -4.054 -15.294 10.251 1.00 93.31 102 ALA A C 1
ATOM 821 O O . ALA A 1 102 ? -3.026 -15.424 9.586 1.00 93.31 102 ALA A O 1
ATOM 822 N N . GLY A 1 103 ? -5.014 -14.447 9.887 1.00 94.25 103 GLY A N 1
ATOM 823 C CA . GLY A 1 103 ? -4.980 -13.584 8.711 1.00 94.25 103 GLY A CA 1
ATOM 824 C C . GLY A 1 103 ? -3.968 -12.452 8.825 1.00 94.25 103 GLY A C 1
ATOM 825 O O . GLY A 1 103 ? -3.245 -12.194 7.859 1.00 94.25 103 GLY A O 1
ATOM 826 N N . ILE A 1 104 ? -3.823 -11.860 10.015 1.00 94.69 104 ILE A N 1
ATOM 827 C CA . ILE A 1 104 ? -2.740 -10.912 10.309 1.00 94.69 104 ILE A CA 1
ATOM 828 C C . ILE A 1 104 ? -1.384 -11.593 10.097 1.00 94.69 104 ILE A C 1
ATOM 830 O O . ILE A 1 104 ? -0.551 -11.069 9.361 1.00 94.69 104 ILE A O 1
ATOM 834 N N . GLY A 1 105 ? -1.186 -12.790 10.661 1.00 95.44 105 GLY A N 1
ATOM 835 C CA . GLY A 1 105 ? 0.051 -13.559 10.507 1.00 95.44 105 GLY A CA 1
ATOM 836 C C . GLY A 1 105 ? 0.363 -13.911 9.049 1.00 95.44 105 GLY A C 1
ATOM 837 O O . GLY A 1 105 ? 1.487 -13.704 8.595 1.00 95.44 105 GLY A O 1
ATOM 838 N N . ARG A 1 106 ? -0.636 -14.373 8.281 1.00 96.06 106 ARG A N 1
ATOM 839 C CA . ARG A 1 106 ? -0.487 -14.639 6.836 1.00 96.06 106 ARG A CA 1
ATOM 840 C C . ARG A 1 106 ? -0.105 -13.381 6.061 1.00 96.06 106 ARG A C 1
ATOM 842 O O . ARG A 1 106 ? 0.774 -13.445 5.209 1.00 96.06 106 ARG A O 1
ATOM 849 N N . THR A 1 107 ? -0.748 -12.251 6.353 1.00 96.38 107 THR A N 1
ATOM 850 C CA . THR A 1 107 ? -0.475 -10.976 5.676 1.00 96.38 107 THR A CA 1
ATOM 851 C C . THR A 1 107 ? 0.922 -10.465 6.023 1.00 96.38 107 THR A C 1
ATOM 853 O O . THR A 1 107 ? 1.676 -10.098 5.123 1.00 96.38 107 THR A O 1
ATOM 856 N N . LEU A 1 108 ? 1.311 -10.522 7.300 1.00 95.69 108 LEU A N 1
ATOM 857 C CA . LEU A 1 108 ? 2.647 -10.163 7.776 1.00 95.69 108 LEU A CA 1
ATOM 858 C C . LEU A 1 108 ? 3.740 -11.010 7.106 1.00 95.69 108 LEU A C 1
ATOM 860 O O . LEU A 1 108 ? 4.746 -10.463 6.670 1.00 95.69 108 LEU A O 1
ATOM 864 N N . ALA A 1 109 ? 3.514 -12.317 6.939 1.00 95.00 109 ALA A N 1
ATOM 865 C CA . ALA A 1 109 ? 4.452 -13.227 6.276 1.00 95.00 109 ALA A CA 1
ATOM 866 C C . ALA A 1 109 ? 4.683 -12.910 4.788 1.00 95.00 109 ALA A C 1
ATOM 868 O O . ALA A 1 109 ? 5.650 -13.390 4.197 1.00 95.00 109 ALA A O 1
ATOM 869 N N . THR A 1 110 ? 3.821 -12.101 4.163 1.00 94.44 110 THR A N 1
ATOM 870 C CA . THR A 1 110 ? 4.072 -11.642 2.794 1.00 94.44 110 THR A CA 1
ATOM 871 C C . THR A 1 110 ? 5.194 -10.611 2.733 1.00 94.44 110 THR A C 1
ATOM 873 O O . THR A 1 110 ? 5.782 -10.459 1.664 1.00 94.44 110 THR A O 1
ATOM 876 N N . PHE A 1 111 ? 5.507 -9.916 3.830 1.00 94.31 111 PHE A N 1
ATOM 877 C CA . PHE A 1 111 ? 6.585 -8.931 3.919 1.00 94.31 111 PHE A CA 1
ATOM 878 C C . PHE A 1 111 ? 7.923 -9.612 4.221 1.00 94.31 111 PHE A C 1
ATOM 880 O O . PHE A 1 111 ? 8.008 -10.570 4.984 1.00 94.31 111 PHE A O 1
ATOM 887 N N . SER A 1 112 ? 8.991 -9.116 3.602 1.00 92.94 112 SER A N 1
ATOM 888 C CA . SER A 1 112 ? 10.353 -9.575 3.885 1.00 92.94 112 SER A CA 1
ATOM 889 C C . SER A 1 112 ? 10.837 -9.076 5.246 1.00 92.94 112 SER A C 1
ATOM 891 O O . SER A 1 112 ? 10.383 -8.042 5.730 1.00 92.94 112 SER A O 1
ATOM 893 N N . THR A 1 113 ? 11.824 -9.756 5.831 1.00 91.75 113 THR A N 1
ATOM 894 C CA . THR A 1 113 ? 12.426 -9.363 7.116 1.00 91.75 113 THR A CA 1
ATOM 895 C C . THR A 1 113 ? 12.884 -7.903 7.124 1.00 91.75 113 THR A C 1
ATOM 897 O O . THR A 1 113 ? 12.576 -7.174 8.056 1.00 91.75 113 THR A O 1
ATOM 900 N N . VAL A 1 114 ? 13.509 -7.440 6.035 1.00 91.56 114 VAL A N 1
ATOM 901 C CA . VAL A 1 114 ? 13.955 -6.043 5.890 1.00 91.56 114 VAL A CA 1
ATOM 902 C C . VAL A 1 114 ? 12.775 -5.064 5.891 1.00 91.56 114 VAL A C 1
ATOM 904 O O . VAL A 1 114 ? 12.862 -3.989 6.477 1.00 91.56 114 VAL A O 1
ATOM 907 N N . GLU A 1 115 ? 11.657 -5.421 5.250 1.00 92.25 115 GLU A N 1
ATOM 908 C CA . GLU A 1 115 ? 10.443 -4.591 5.239 1.00 92.25 115 GLU A CA 1
ATOM 909 C C . GLU A 1 115 ? 9.824 -4.514 6.647 1.00 92.25 115 GLU A C 1
ATOM 911 O O . GLU A 1 115 ? 9.462 -3.426 7.094 1.00 92.25 115 GLU A O 1
ATOM 916 N N . ILE A 1 116 ? 9.777 -5.637 7.369 1.00 92.69 116 ILE A N 1
ATOM 917 C CA . ILE A 1 116 ? 9.279 -5.737 8.753 1.00 92.69 116 ILE A CA 1
ATOM 918 C C . ILE A 1 116 ? 10.142 -4.901 9.712 1.00 92.69 116 ILE A C 1
ATOM 920 O O . ILE A 1 116 ? 9.606 -4.109 10.489 1.00 92.69 116 ILE A O 1
ATOM 924 N N . GLU A 1 117 ? 11.468 -5.024 9.620 1.00 90.31 117 GLU A N 1
ATOM 925 C CA . GLU A 1 117 ? 12.428 -4.250 10.417 1.00 90.31 117 GLU A CA 1
ATOM 926 C C . GLU A 1 117 ? 12.328 -2.751 10.122 1.00 90.31 117 GLU A C 1
ATOM 928 O O . GLU A 1 117 ? 12.248 -1.942 11.045 1.00 90.31 117 GLU A O 1
ATOM 933 N N . SER A 1 118 ? 12.255 -2.368 8.840 1.00 88.00 118 SER A N 1
ATOM 934 C CA . SER A 1 118 ? 12.083 -0.964 8.441 1.00 88.00 118 SER A CA 1
ATOM 935 C C . SER A 1 118 ? 10.764 -0.367 8.938 1.00 88.00 118 SER A C 1
ATOM 937 O O . SER A 1 118 ? 10.683 0.827 9.221 1.00 88.00 118 SER A O 1
ATOM 939 N N . GLY A 1 119 ? 9.740 -1.213 9.079 1.00 88.19 119 GLY A N 1
ATOM 940 C CA . GLY A 1 119 ? 8.453 -0.869 9.661 1.00 88.19 119 GLY A CA 1
ATOM 941 C C . GLY A 1 119 ? 8.437 -0.887 11.187 1.00 88.19 119 GLY A C 1
ATOM 942 O O . GLY A 1 119 ? 7.367 -0.671 11.740 1.00 88.19 119 GLY A O 1
ATOM 943 N N . ALA A 1 120 ? 9.557 -1.150 11.874 1.00 91.00 120 ALA A N 1
ATOM 944 C CA . ALA A 1 120 ? 9.649 -1.251 13.337 1.00 91.00 120 ALA A CA 1
ATOM 945 C C . ALA A 1 120 ? 8.576 -2.167 13.965 1.00 91.00 120 ALA A C 1
ATOM 947 O O . ALA A 1 120 ? 8.069 -1.898 15.061 1.00 91.00 120 ALA A O 1
ATOM 948 N N . ILE A 1 121 ? 8.188 -3.223 13.242 1.00 92.25 121 ILE A N 1
ATOM 949 C CA . ILE A 1 121 ? 7.148 -4.152 13.683 1.00 92.25 121 ILE A CA 1
ATOM 950 C C . ILE A 1 121 ? 7.690 -4.990 14.844 1.00 92.25 121 ILE A C 1
ATOM 952 O O . ILE A 1 121 ? 8.758 -5.592 14.738 1.00 92.25 121 ILE A O 1
ATOM 956 N N . THR A 1 122 ? 6.951 -5.046 15.952 1.00 91.38 122 THR A N 1
ATOM 957 C CA . THR A 1 122 ? 7.347 -5.850 17.117 1.00 91.38 122 THR A CA 1
ATOM 958 C C . THR A 1 122 ? 7.330 -7.352 16.801 1.00 91.38 122 THR A C 1
ATOM 960 O O . THR A 1 122 ? 6.443 -7.849 16.104 1.00 91.38 122 THR A O 1
ATOM 963 N N . THR A 1 123 ? 8.300 -8.0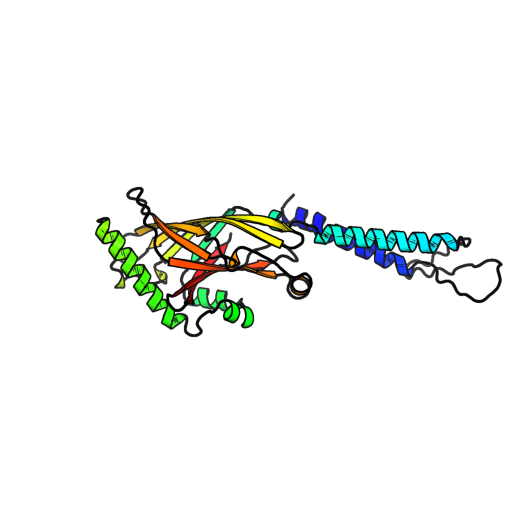95 17.335 1.00 88.50 123 THR A N 1
ATOM 964 C CA . THR A 1 123 ? 8.379 -9.555 17.174 1.00 88.50 123 THR A CA 1
ATOM 965 C C . THR A 1 123 ? 7.303 -10.280 17.984 1.00 88.50 123 THR A C 1
ATOM 967 O O . THR A 1 123 ? 6.745 -11.264 17.504 1.00 88.50 123 THR A O 1
ATOM 970 N N . ASP A 1 124 ? 6.949 -9.761 19.164 1.00 90.56 124 ASP A N 1
ATOM 971 C CA . ASP A 1 124 ? 5.843 -10.252 20.001 1.00 90.56 124 ASP A CA 1
ATOM 972 C C . ASP A 1 124 ? 4.531 -9.502 19.711 1.00 90.56 124 ASP A C 1
ATOM 974 O O . ASP A 1 124 ? 3.894 -8.905 20.579 1.00 90.56 124 ASP A O 1
ATOM 978 N N . TRP A 1 125 ? 4.124 -9.473 18.444 1.00 89.44 125 TRP A N 1
ATOM 979 C CA . TRP A 1 125 ? 2.930 -8.722 18.051 1.00 89.44 125 TRP A CA 1
ATOM 980 C C . TRP A 1 125 ? 1.625 -9.329 18.569 1.00 89.44 125 TRP A C 1
ATOM 982 O O . TRP A 1 125 ? 0.647 -8.603 18.732 1.00 89.44 125 TRP A O 1
ATOM 992 N N . ILE A 1 126 ? 1.596 -10.635 18.849 1.00 89.94 126 ILE A N 1
ATOM 993 C CA . ILE A 1 126 ? 0.415 -11.300 19.412 1.00 89.94 126 ILE A CA 1
ATOM 994 C C . ILE A 1 126 ? 0.213 -10.844 20.860 1.00 89.94 126 ILE A C 1
ATOM 996 O O . ILE A 1 126 ? -0.896 -10.448 21.220 1.00 89.94 126 ILE A O 1
ATOM 1000 N N . GLY A 1 127 ? 1.277 -10.847 21.674 1.00 86.25 127 GLY A N 1
ATOM 1001 C CA . GLY A 1 127 ? 1.235 -10.351 23.049 1.00 86.25 127 GLY A CA 1
ATOM 1002 C C . GLY A 1 127 ? 0.891 -8.864 23.107 1.00 86.25 127 GLY A C 1
ATOM 1003 O O . GLY A 1 127 ? -0.067 -8.474 23.778 1.00 86.25 127 GLY A O 1
ATOM 1004 N N . SER A 1 128 ? 1.599 -8.038 22.329 1.00 86.25 128 SER A N 1
ATOM 1005 C CA . SER A 1 128 ? 1.344 -6.591 22.247 1.00 86.25 128 SER A CA 1
ATOM 1006 C C . SER A 1 128 ? -0.020 -6.240 21.637 1.00 86.25 128 SER A C 1
ATOM 1008 O O . SER A 1 128 ? -0.559 -5.166 21.889 1.00 86.25 128 SER A O 1
ATOM 1010 N N . GLY A 1 129 ? -0.630 -7.145 20.870 1.00 83.44 129 GLY A N 1
ATOM 1011 C CA . GLY A 1 129 ? -1.975 -6.965 20.330 1.00 83.44 129 GLY A CA 1
ATOM 1012 C C . GLY A 1 129 ? -3.051 -6.793 21.409 1.00 83.44 129 GLY A C 1
ATOM 1013 O O . GLY A 1 129 ? -4.007 -6.053 21.193 1.00 83.44 129 GLY A O 1
ATOM 1014 N N . ARG A 1 130 ? -2.872 -7.406 22.586 1.00 82.06 130 ARG A N 1
ATOM 1015 C CA . ARG A 1 130 ? -3.788 -7.234 23.728 1.00 82.06 130 ARG A CA 1
ATOM 1016 C C . ARG A 1 130 ? -3.661 -5.863 24.385 1.00 82.06 130 ARG A C 1
ATOM 1018 O O . ARG A 1 130 ? -4.643 -5.318 24.874 1.00 82.06 130 ARG A O 1
ATOM 1025 N N . GLU A 1 131 ? -2.455 -5.298 24.396 1.00 82.50 131 GLU A N 1
ATOM 1026 C CA . GLU A 1 131 ? -2.221 -3.935 24.886 1.00 82.50 131 GLU A CA 1
ATOM 1027 C C . GLU A 1 131 ? -3.026 -2.931 24.056 1.00 82.50 131 GLU A C 1
ATOM 1029 O O . GLU A 1 131 ? -3.749 -2.102 24.606 1.00 82.50 131 GLU A O 1
ATOM 1034 N N . TYR A 1 132 ? -2.965 -3.080 22.731 1.00 83.81 132 TYR A N 1
ATOM 1035 C CA . TYR A 1 132 ? -3.759 -2.292 21.797 1.00 83.81 132 TYR A CA 1
ATOM 1036 C C . TYR A 1 132 ? -5.265 -2.383 22.081 1.00 83.81 132 TYR A C 1
ATOM 1038 O O . TYR A 1 132 ? -5.937 -1.357 22.188 1.00 83.81 132 TYR A O 1
ATOM 1046 N N . GLU A 1 133 ? -5.7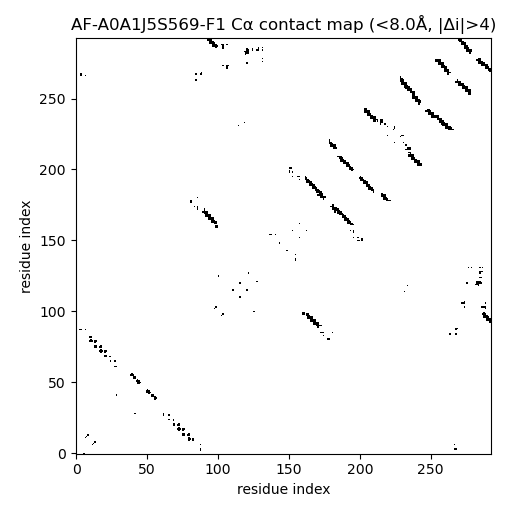90 -3.602 22.223 1.00 83.12 133 GLU A N 1
ATOM 1047 C CA . GLU A 1 133 ? -7.212 -3.834 22.501 1.00 83.12 133 GLU A CA 1
ATOM 1048 C C . GLU A 1 133 ? -7.661 -3.107 23.764 1.00 83.12 133 GLU A C 1
ATOM 1050 O O . GLU A 1 133 ? -8.652 -2.381 23.729 1.00 83.12 133 GLU A O 1
ATOM 1055 N N . ASN A 1 134 ? -6.893 -3.220 24.849 1.00 80.62 134 ASN A N 1
ATOM 1056 C CA . ASN A 1 134 ? -7.204 -2.544 26.104 1.00 80.62 134 ASN A CA 1
ATOM 1057 C C . ASN A 1 134 ? -7.246 -1.018 25.935 1.00 80.62 134 ASN A C 1
ATOM 1059 O O . ASN A 1 134 ? -8.170 -0.375 26.430 1.00 80.62 134 ASN A O 1
ATOM 1063 N N . VAL A 1 135 ? -6.284 -0.432 25.213 1.00 81.75 135 VAL A N 1
ATOM 1064 C CA . VAL A 1 135 ? -6.223 1.021 24.974 1.00 81.75 135 VAL A CA 1
ATOM 1065 C C . VAL A 1 135 ? -7.419 1.503 24.152 1.00 81.75 135 VAL A C 1
ATOM 1067 O O . VAL A 1 135 ? -8.065 2.494 24.506 1.00 81.75 135 VAL A O 1
ATOM 1070 N N . VAL A 1 136 ? -7.737 0.812 23.056 1.00 81.69 136 VAL A N 1
ATOM 1071 C CA . VAL A 1 136 ? -8.833 1.216 22.166 1.00 81.69 136 VAL A CA 1
ATOM 1072 C C . VAL A 1 136 ? -10.185 1.001 22.810 1.00 81.69 136 VAL A C 1
ATOM 1074 O O . VAL A 1 136 ? -11.013 1.909 22.780 1.00 81.69 136 VAL A O 1
ATOM 1077 N N . LEU A 1 137 ? -10.412 -0.165 23.410 1.00 79.44 137 LEU A N 1
ATOM 1078 C CA . LEU A 1 137 ? -11.689 -0.482 24.030 1.00 79.44 137 LEU A CA 1
ATOM 1079 C C . LEU A 1 137 ? -11.962 0.422 25.235 1.00 79.44 137 LEU A C 1
ATOM 1081 O O . LEU A 1 137 ? -13.077 0.924 25.354 1.00 79.44 137 LEU A O 1
ATOM 1085 N N . ALA A 1 138 ? -10.956 0.722 26.065 1.00 78.69 138 ALA A N 1
ATOM 1086 C CA . ALA A 1 138 ? -11.111 1.675 27.166 1.00 78.69 138 ALA A CA 1
ATOM 1087 C C . ALA A 1 138 ? -11.482 3.077 26.661 1.00 78.69 138 ALA A C 1
ATOM 1089 O O . ALA A 1 138 ? -12.350 3.742 27.235 1.00 78.69 138 ALA A O 1
ATOM 1090 N N . SER A 1 139 ? -10.869 3.535 25.564 1.00 78.44 139 SER A N 1
ATOM 1091 C CA . SER A 1 139 ? -11.237 4.833 25.005 1.00 78.44 139 SER A CA 1
ATOM 1092 C C . SER A 1 139 ? -12.622 4.829 24.374 1.00 78.44 139 SER A C 1
ATOM 1094 O O . SER A 1 139 ? -13.387 5.773 24.577 1.00 78.44 139 SER A O 1
ATOM 1096 N N . LEU A 1 140 ? -12.972 3.775 23.641 1.00 78.31 140 LEU A N 1
ATOM 1097 C CA . LEU A 1 140 ? -14.306 3.605 23.084 1.00 78.31 140 LEU A CA 1
ATOM 1098 C C . LEU A 1 140 ? -15.369 3.603 24.188 1.00 78.31 140 LEU A C 1
ATOM 1100 O O . LEU A 1 140 ? -16.351 4.336 24.089 1.00 78.31 140 LEU A O 1
ATOM 1104 N N . GLU A 1 141 ? -15.134 2.878 25.282 1.00 79.75 141 GLU A N 1
ATOM 1105 C CA . GLU A 1 141 ? -16.014 2.856 26.449 1.00 79.75 141 GLU A CA 1
ATOM 1106 C C . GLU A 1 141 ? -16.170 4.246 27.071 1.00 79.75 141 GLU A C 1
ATOM 1108 O O . GLU A 1 141 ? -17.290 4.678 27.356 1.00 79.75 141 GLU A O 1
ATOM 1113 N N . GLN A 1 142 ? -15.071 4.988 27.242 1.00 78.81 142 GLN A N 1
ATOM 1114 C CA . GLN A 1 142 ? -15.119 6.368 27.723 1.00 78.81 142 GLN A CA 1
ATOM 1115 C C . GLN A 1 142 ? -15.972 7.250 26.800 1.00 78.81 142 GLN A C 1
ATOM 1117 O O . GLN A 1 142 ? -16.817 8.012 27.279 1.00 78.81 142 GLN A O 1
ATOM 1122 N N . HIS A 1 143 ? -15.795 7.127 25.484 1.00 75.75 143 HIS A N 1
ATOM 1123 C CA . HIS A 1 143 ? -16.583 7.868 24.503 1.00 75.75 143 HIS A CA 1
ATOM 1124 C C . HIS A 1 143 ? -18.064 7.480 24.561 1.00 75.75 143 HIS A C 1
ATOM 1126 O O . HIS A 1 143 ? -18.920 8.363 24.598 1.00 75.75 143 HIS A O 1
ATOM 1132 N N . TRP A 1 144 ? -18.399 6.195 24.645 1.00 77.50 144 TRP A N 1
ATOM 1133 C CA . TRP A 1 144 ? -19.787 5.742 24.755 1.00 77.50 144 TRP A CA 1
ATOM 1134 C C . TRP A 1 144 ? -20.456 6.186 26.051 1.00 77.50 144 TRP A C 1
ATOM 1136 O O . TRP A 1 144 ? -21.598 6.648 26.001 1.00 77.50 144 TRP A O 1
ATOM 1146 N N . LYS A 1 145 ? -19.744 6.144 27.186 1.00 79.06 145 LYS A N 1
ATOM 1147 C CA . LYS A 1 145 ? -20.228 6.665 28.476 1.00 79.06 145 LYS A CA 1
ATOM 1148 C C . LYS A 1 145 ? -20.554 8.153 28.387 1.00 79.06 145 LYS A C 1
ATOM 1150 O O . LYS A 1 145 ? -21.655 8.560 28.755 1.00 79.06 145 LYS A O 1
ATOM 1155 N N . LEU A 1 146 ? -19.641 8.960 27.838 1.00 76.31 146 LEU A N 1
ATOM 1156 C CA . LEU A 1 146 ? -19.858 10.399 27.628 1.00 76.31 146 LEU A CA 1
ATOM 1157 C C . LEU A 1 146 ? -21.059 10.685 26.716 1.00 76.31 146 LEU A C 1
ATOM 1159 O O . LEU A 1 146 ? -21.731 11.705 26.869 1.00 76.31 146 LEU A O 1
ATOM 1163 N N . ARG A 1 147 ? -21.338 9.785 25.770 1.00 73.12 147 ARG A N 1
ATOM 1164 C CA . ARG A 1 147 ? -22.410 9.920 24.776 1.00 73.12 147 ARG A CA 1
ATOM 1165 C C . ARG A 1 147 ? -23.708 9.200 25.152 1.00 73.12 147 ARG A C 1
ATOM 1167 O O . ARG A 1 147 ? -24.664 9.285 24.391 1.00 73.12 147 ARG A O 1
ATOM 1174 N N . LYS A 1 148 ? -23.767 8.544 26.319 1.00 76.81 148 LYS A N 1
ATOM 1175 C CA . LYS A 1 148 ? -24.919 7.754 26.797 1.00 76.81 148 LYS A CA 1
ATOM 1176 C C . LYS A 1 148 ? -25.398 6.703 25.784 1.00 76.81 148 LYS A C 1
ATOM 1178 O O . LYS A 1 148 ? -26.596 6.439 25.686 1.00 76.81 148 LYS A O 1
ATOM 1183 N N . VAL A 1 149 ? -24.476 6.112 25.024 1.00 75.25 149 VAL A N 1
ATOM 1184 C CA . VAL A 1 149 ? -24.803 5.000 24.121 1.00 75.25 149 VAL A CA 1
ATOM 1185 C C . VAL A 1 149 ? -25.197 3.797 24.977 1.00 75.25 149 VAL A C 1
ATOM 1187 O O . VAL A 1 149 ? -24.488 3.442 25.916 1.00 75.25 149 VAL A O 1
ATOM 1190 N N . THR A 1 150 ? -26.343 3.190 24.676 1.00 73.94 150 THR A N 1
ATOM 1191 C CA . THR A 1 150 ? -26.855 2.005 25.381 1.00 73.94 150 THR A CA 1
ATOM 1192 C C . THR A 1 150 ? -26.820 0.792 24.453 1.00 73.94 150 THR A C 1
ATOM 1194 O O . THR A 1 150 ? -26.871 0.943 23.235 1.00 73.94 150 THR A O 1
ATOM 1197 N N . GLY A 1 151 ? -26.699 -0.412 25.019 1.00 74.06 151 GLY A N 1
ATOM 1198 C CA . GLY A 1 151 ? -26.699 -1.662 24.248 1.00 74.06 151 GLY A CA 1
ATOM 1199 C C . GLY A 1 151 ? -25.354 -2.058 23.629 1.00 74.06 151 GLY A C 1
ATOM 1200 O O . GLY A 1 151 ? -25.297 -3.064 22.927 1.00 74.06 151 GLY A O 1
ATOM 1201 N N . PHE A 1 152 ? -24.278 -1.315 23.900 1.00 76.88 152 PHE A N 1
ATOM 1202 C CA . PHE A 1 152 ? -22.931 -1.765 23.560 1.00 76.88 152 PHE A CA 1
ATOM 1203 C C . PHE A 1 152 ? -22.502 -2.909 24.510 1.00 76.88 152 PHE A C 1
ATOM 1205 O O . PHE A 1 152 ? -22.686 -2.748 25.721 1.00 76.88 152 PHE A O 1
ATOM 1212 N N . PRO A 1 153 ? -21.974 -4.046 24.007 1.00 77.00 153 PRO A N 1
ATOM 1213 C CA . PRO A 1 153 ? -21.496 -5.150 24.847 1.00 77.00 153 PRO A CA 1
ATOM 1214 C C . PRO A 1 153 ? -20.402 -4.702 25.819 1.00 77.00 153 PRO A C 1
ATOM 1216 O O . PRO A 1 153 ? -19.705 -3.717 25.568 1.00 77.00 153 PRO A O 1
ATOM 1219 N N . HIS A 1 154 ? -20.203 -5.422 26.922 1.00 79.12 154 HIS A N 1
ATOM 1220 C CA . HIS A 1 154 ? -19.073 -5.098 27.788 1.00 79.12 154 HIS A CA 1
ATOM 1221 C C . HIS A 1 154 ? -17.761 -5.333 27.032 1.00 79.12 154 HIS A C 1
ATOM 1223 O O . HIS A 1 154 ? -17.623 -6.302 26.292 1.00 79.12 154 HIS A O 1
ATOM 1229 N N . VAL A 1 155 ? -16.788 -4.439 27.222 1.00 73.94 155 VAL A N 1
ATOM 1230 C CA . VAL A 1 155 ? -15.470 -4.490 26.563 1.00 73.94 155 VAL A CA 1
ATOM 1231 C C . VAL A 1 155 ? -14.813 -5.870 26.689 1.00 73.94 155 VAL A C 1
ATOM 1233 O O . VAL A 1 155 ? -14.232 -6.369 25.732 1.00 73.94 155 VAL A O 1
ATOM 1236 N N . GLU A 1 156 ? -14.968 -6.503 27.850 1.00 77.81 156 GLU A N 1
ATOM 1237 C CA . GLU A 1 156 ? -14.418 -7.820 28.187 1.00 77.81 156 GLU A CA 1
ATOM 1238 C C . GLU A 1 156 ? -15.031 -8.976 27.372 1.00 77.81 156 GLU A C 1
ATOM 1240 O O . GLU A 1 156 ? -14.430 -10.042 27.257 1.00 77.81 156 GLU A O 1
ATOM 1245 N N . GLU A 1 157 ? -16.216 -8.779 26.789 1.00 81.88 157 GLU A N 1
ATOM 1246 C CA . GLU A 1 157 ? -16.935 -9.776 25.983 1.00 81.88 157 GLU A CA 1
ATOM 1247 C C . GLU A 1 157 ? -16.562 -9.700 24.492 1.00 81.88 157 GLU A C 1
ATOM 1249 O O . GLU A 1 157 ? -16.930 -10.568 23.689 1.00 81.88 157 GLU A O 1
ATOM 1254 N N . ILE A 1 158 ? -15.839 -8.652 24.092 1.00 82.69 158 ILE A N 1
ATOM 1255 C CA . ILE A 1 158 ? -15.494 -8.390 22.699 1.00 82.69 158 ILE A CA 1
ATOM 1256 C C . ILE A 1 158 ? -14.144 -9.017 22.393 1.00 82.69 158 ILE A C 1
ATOM 1258 O O . ILE A 1 158 ? -13.118 -8.662 22.964 1.00 82.69 158 ILE A O 1
ATOM 1262 N N . THR A 1 159 ? -14.148 -9.931 21.430 1.00 83.94 159 THR A N 1
ATOM 1263 C CA . THR A 1 159 ? -12.934 -10.522 20.874 1.00 83.94 159 THR A CA 1
ATOM 1264 C C . THR A 1 159 ? -12.763 -10.068 19.427 1.00 83.94 159 THR A C 1
ATOM 1266 O O . THR A 1 159 ? -13.713 -9.595 18.798 1.00 83.94 159 THR A O 1
ATOM 1269 N N . ARG A 1 160 ? -11.555 -10.223 18.873 1.00 83.31 160 ARG A N 1
ATOM 1270 C CA . ARG A 1 160 ? -11.255 -9.876 17.470 1.00 83.31 160 ARG A CA 1
ATOM 1271 C C . ARG A 1 160 ? -12.173 -10.576 16.469 1.00 83.31 160 ARG A C 1
ATOM 1273 O O . ARG A 1 160 ? -12.490 -9.993 15.438 1.00 83.31 160 ARG A O 1
ATOM 1280 N N . ASP A 1 161 ? -12.619 -11.784 16.794 1.00 82.94 161 ASP A N 1
ATOM 1281 C CA . ASP A 1 161 ? -13.483 -12.587 15.927 1.00 82.94 161 ASP A CA 1
ATOM 1282 C C . ASP A 1 161 ? -14.923 -12.054 15.876 1.00 82.94 161 ASP A C 1
ATOM 1284 O O . ASP A 1 161 ? -15.668 -12.388 14.962 1.00 82.94 161 ASP A O 1
ATOM 1288 N N . HIS A 1 162 ? -15.314 -11.196 16.825 1.00 86.81 162 HIS A N 1
ATOM 1289 C CA . HIS A 1 162 ? -16.615 -10.519 16.828 1.00 86.81 162 HIS A CA 1
ATOM 1290 C C . HIS A 1 162 ? -16.614 -9.230 15.990 1.00 86.81 162 HIS A C 1
ATOM 1292 O O . HIS A 1 162 ? -17.659 -8.590 15.862 1.0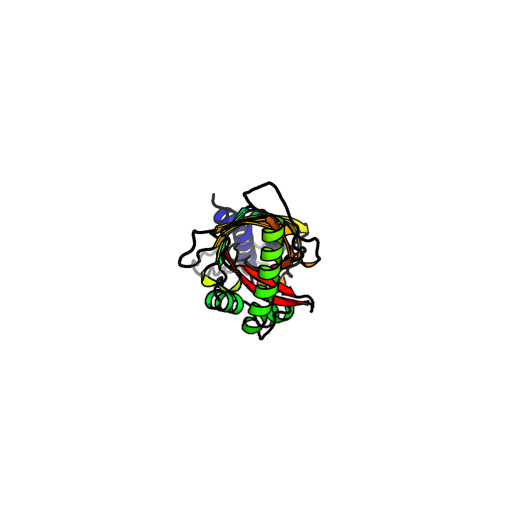0 86.81 162 HIS A O 1
ATOM 1298 N N . LEU A 1 163 ? -15.453 -8.804 15.474 1.00 87.94 163 LEU A N 1
ATOM 1299 C CA . LEU A 1 163 ? -15.282 -7.535 14.772 1.00 87.94 163 LEU A CA 1
ATOM 1300 C C . LEU A 1 163 ? -15.149 -7.755 13.269 1.00 87.94 163 LEU A C 1
ATOM 1302 O O . LEU A 1 163 ? -14.194 -8.362 12.780 1.00 87.94 163 LEU A O 1
ATOM 1306 N N . HIS A 1 164 ? -16.066 -7.151 12.525 1.00 87.44 164 HIS A N 1
ATOM 1307 C CA . HIS A 1 164 ? -15.996 -7.068 11.075 1.00 87.44 164 HIS A CA 1
ATOM 1308 C C . HIS A 1 164 ? -16.114 -5.615 10.648 1.00 87.44 164 HIS A C 1
ATOM 1310 O O . HIS A 1 164 ? -16.950 -4.875 11.166 1.00 87.44 164 HIS A O 1
ATOM 1316 N N . ALA A 1 165 ? -15.292 -5.194 9.692 1.00 93.06 165 ALA A N 1
ATOM 1317 C CA . ALA A 1 165 ? -15.383 -3.852 9.145 1.00 93.06 165 ALA A CA 1
ATOM 1318 C C . ALA A 1 165 ? -15.373 -3.883 7.619 1.00 93.06 165 ALA A C 1
ATOM 1320 O O . ALA A 1 165 ? -14.636 -4.644 6.998 1.00 93.06 165 ALA A O 1
ATOM 1321 N N . ARG A 1 166 ? -16.203 -3.038 7.012 1.00 96.19 166 ARG A N 1
ATOM 1322 C CA . ARG A 1 166 ? -16.242 -2.828 5.561 1.00 96.19 166 ARG A CA 1
ATOM 1323 C C . ARG A 1 166 ? -16.207 -1.357 5.248 1.00 96.19 166 ARG A C 1
ATOM 1325 O O . ARG A 1 166 ? -16.833 -0.571 5.957 1.00 96.19 166 ARG A O 1
ATOM 1332 N N . GLY A 1 167 ? -15.543 -0.973 4.173 1.00 94.25 167 GLY A N 1
ATOM 1333 C CA . GLY A 1 167 ? -15.466 0.437 3.858 1.00 94.25 167 GLY A CA 1
ATOM 1334 C C . GLY A 1 167 ? -14.874 0.772 2.514 1.00 94.25 167 GLY A C 1
ATOM 1335 O O . GLY A 1 167 ? -14.629 -0.085 1.666 1.00 94.25 167 GLY A O 1
ATOM 1336 N N . GLU A 1 168 ? -14.651 2.064 2.347 1.00 94.12 168 GLU A N 1
ATOM 1337 C CA . GLU A 1 168 ? -14.057 2.637 1.155 1.00 94.12 168 GLU A CA 1
ATOM 1338 C C . GLU A 1 168 ? -13.012 3.681 1.532 1.00 94.12 168 GLU A C 1
ATOM 1340 O O . GLU A 1 168 ? -13.136 4.394 2.533 1.00 94.12 168 GLU A O 1
ATOM 1345 N N . THR A 1 169 ? -11.970 3.772 0.712 1.00 93.19 169 THR A N 1
ATOM 1346 C CA . THR A 1 169 ? -10.974 4.836 0.790 1.00 93.19 169 THR A CA 1
ATOM 1347 C C . THR A 1 169 ? -10.841 5.531 -0.544 1.00 93.19 169 THR A C 1
ATOM 1349 O O . THR A 1 169 ? -10.766 4.898 -1.595 1.00 93.19 169 THR A O 1
ATOM 1352 N N . LEU A 1 170 ? -10.720 6.848 -0.476 1.00 93.69 170 LEU A N 1
ATOM 1353 C CA . LEU A 1 170 ? -10.063 7.644 -1.491 1.00 93.69 170 LEU A CA 1
ATOM 1354 C C . LEU A 1 170 ? -8.547 7.516 -1.275 1.00 93.69 170 LEU A C 1
ATOM 1356 O O . LEU A 1 170 ? -8.062 7.628 -0.144 1.00 93.69 170 LEU A O 1
ATOM 1360 N N . PHE A 1 171 ? -7.804 7.245 -2.336 1.00 92.75 171 PHE A N 1
ATOM 1361 C CA . PHE A 1 171 ? -6.351 7.142 -2.339 1.00 92.75 171 PHE A CA 1
ATOM 1362 C C . PHE A 1 171 ? -5.810 7.825 -3.596 1.00 92.75 171 PHE A C 1
ATOM 1364 O O . PHE A 1 171 ? -5.665 7.219 -4.657 1.00 92.75 171 PHE A O 1
ATOM 1371 N N . GLU A 1 172 ? -5.543 9.124 -3.486 1.00 92.75 172 GLU A N 1
ATOM 1372 C CA . GLU A 1 172 ? -5.060 9.940 -4.594 1.00 92.75 172 GLU A CA 1
ATOM 1373 C C . GLU A 1 172 ? -3.545 10.098 -4.542 1.00 92.75 172 GLU A C 1
ATOM 1375 O O . GLU A 1 172 ? -2.969 10.611 -3.577 1.00 92.75 172 GLU A O 1
ATOM 1380 N N . VAL A 1 173 ? -2.893 9.693 -5.630 1.00 94.12 173 VAL A N 1
ATOM 1381 C CA . VAL A 1 173 ? -1.443 9.786 -5.786 1.00 94.12 173 VAL A CA 1
ATOM 1382 C C . VAL A 1 173 ? -1.110 10.709 -6.947 1.00 94.12 173 VAL A C 1
ATOM 1384 O O . VAL A 1 173 ? -1.506 10.480 -8.092 1.00 94.12 173 VAL A O 1
ATOM 1387 N N . GLU A 1 174 ? -0.321 11.737 -6.662 1.00 94.50 174 GLU A N 1
ATOM 1388 C CA . GLU A 1 174 ? 0.203 12.655 -7.664 1.00 94.50 174 GLU A CA 1
ATOM 1389 C C . GLU A 1 174 ? 1.655 12.322 -8.004 1.00 94.50 174 GLU A C 1
ATOM 1391 O O . GLU A 1 174 ? 2.468 11.967 -7.143 1.00 94.50 174 GLU A O 1
ATOM 1396 N N . ARG A 1 175 ? 2.008 12.457 -9.281 1.00 94.50 175 ARG A N 1
ATOM 1397 C CA . ARG A 1 175 ? 3.397 12.374 -9.717 1.00 94.50 175 ARG A CA 1
ATOM 1398 C C . ARG A 1 175 ? 4.061 13.736 -9.574 1.00 94.50 175 ARG A C 1
ATOM 1400 O O . ARG A 1 175 ? 3.616 14.714 -10.161 1.00 94.50 175 ARG A O 1
ATOM 1407 N N . THR A 1 176 ? 5.170 13.772 -8.844 1.00 93.88 176 THR A N 1
ATOM 1408 C CA . THR A 1 176 ? 5.963 14.992 -8.623 1.00 93.88 176 THR A CA 1
ATOM 1409 C C . THR A 1 176 ? 7.189 15.062 -9.534 1.00 93.88 176 THR A C 1
ATOM 1411 O O . THR A 1 176 ? 7.650 16.148 -9.868 1.00 93.88 176 THR A O 1
ATOM 1414 N N . SER A 1 177 ? 7.735 13.918 -9.962 1.00 91.88 177 SER A N 1
ATOM 1415 C CA . SER A 1 177 ? 8.850 13.844 -10.919 1.00 91.88 177 SER A CA 1
ATOM 1416 C C . SER A 1 177 ? 8.924 12.461 -11.583 1.00 91.88 177 SER A C 1
ATOM 1418 O O . SER A 1 177 ? 8.057 11.611 -11.378 1.00 91.88 177 SER A O 1
ATOM 1420 N N . ILE A 1 178 ? 9.946 12.205 -12.404 1.00 88.38 178 ILE A N 1
ATOM 1421 C CA . ILE A 1 178 ? 10.234 10.863 -12.934 1.00 88.38 178 ILE A CA 1
ATOM 1422 C C . ILE A 1 178 ? 10.462 9.912 -11.756 1.00 88.38 178 ILE A C 1
ATOM 1424 O O . ILE A 1 178 ? 11.333 10.154 -10.924 1.00 88.38 178 ILE A O 1
ATOM 1428 N N . LEU A 1 179 ? 9.636 8.862 -11.675 1.00 87.25 179 LEU A N 1
ATOM 1429 C CA . LEU A 1 179 ? 9.649 7.869 -10.593 1.00 87.25 179 LEU A CA 1
ATOM 1430 C C . LEU A 1 179 ? 9.526 8.465 -9.175 1.00 87.25 179 LEU A C 1
ATOM 1432 O O . LEU A 1 179 ? 9.984 7.865 -8.206 1.00 87.25 179 LEU A O 1
ATOM 1436 N N . ARG A 1 180 ? 8.903 9.642 -9.024 1.00 93.19 180 ARG A N 1
ATOM 1437 C CA . ARG A 1 180 ? 8.617 10.242 -7.713 1.00 93.19 180 ARG A CA 1
ATOM 1438 C C . ARG A 1 180 ? 7.149 10.604 -7.607 1.00 93.19 180 ARG A C 1
ATOM 1440 O O . ARG A 1 180 ? 6.622 11.327 -8.454 1.00 93.19 180 ARG A O 1
ATOM 1447 N N . TYR A 1 181 ? 6.525 10.158 -6.527 1.00 94.75 181 TYR A N 1
ATOM 1448 C CA . TYR A 1 181 ? 5.103 10.330 -6.277 1.00 94.75 181 TYR A CA 1
ATOM 1449 C C . TYR A 1 181 ? 4.858 10.824 -4.853 1.00 94.75 181 TYR A C 1
ATOM 1451 O O . TYR A 1 181 ? 5.718 10.702 -3.975 1.00 94.75 181 TYR A O 1
ATOM 1459 N N . ARG A 1 182 ? 3.682 11.398 -4.631 1.00 95.75 182 ARG A N 1
ATOM 1460 C CA . ARG A 1 182 ? 3.189 11.793 -3.316 1.00 95.75 182 ARG A CA 1
ATOM 1461 C C . ARG A 1 182 ? 1.744 11.336 -3.172 1.00 95.75 182 ARG A C 1
ATOM 1463 O O . ARG A 1 182 ? 0.951 11.519 -4.090 1.00 95.75 182 ARG A O 1
ATOM 1470 N N . ILE A 1 183 ? 1.407 10.758 -2.025 1.00 94.75 183 ILE A N 1
ATOM 1471 C CA . ILE A 1 183 ? 0.012 10.547 -1.633 1.00 94.75 183 ILE A CA 1
ATOM 1472 C C . ILE A 1 183 ? -0.533 11.925 -1.254 1.00 94.75 183 ILE A C 1
ATOM 1474 O O . ILE A 1 183 ? -0.102 12.505 -0.258 1.00 94.75 183 ILE A O 1
ATOM 1478 N N . ARG A 1 184 ? -1.390 12.485 -2.111 1.00 92.31 184 ARG A N 1
ATOM 1479 C CA . ARG A 1 184 ? -1.920 13.846 -1.966 1.00 92.31 184 ARG A CA 1
ATOM 1480 C C . ARG A 1 184 ? -3.068 13.872 -0.973 1.00 92.31 184 ARG A C 1
ATOM 1482 O O . ARG A 1 184 ? -3.114 14.725 -0.097 1.00 92.31 184 ARG A O 1
ATOM 1489 N N . GLU A 1 185 ? -3.988 12.933 -1.133 1.00 89.50 185 GLU A N 1
ATOM 1490 C CA . GLU A 1 185 ? -5.139 12.787 -0.264 1.00 89.50 185 GLU A CA 1
ATOM 1491 C C . GLU A 1 185 ? -5.392 11.305 -0.054 1.00 89.50 185 GLU A C 1
ATOM 1493 O O . GLU A 1 185 ? -5.419 10.511 -0.996 1.00 89.50 185 GLU A O 1
ATOM 1498 N N . SER A 1 186 ? -5.580 10.923 1.203 1.00 89.44 186 SER A N 1
ATOM 1499 C CA . SER A 1 186 ? -6.181 9.642 1.503 1.00 89.44 186 SER A CA 1
ATOM 1500 C C . SER A 1 186 ? -7.101 9.791 2.697 1.00 89.44 186 SER A C 1
ATOM 1502 O O . SER A 1 186 ? -6.704 10.214 3.783 1.00 89.44 186 SER A O 1
ATOM 1504 N N . ARG A 1 187 ? -8.371 9.509 2.453 1.00 91.81 187 ARG A N 1
ATOM 1505 C CA . ARG A 1 187 ? -9.419 9.554 3.458 1.00 91.81 187 ARG A CA 1
ATOM 1506 C C . ARG A 1 187 ? -10.422 8.472 3.149 1.00 91.81 187 ARG A C 1
ATOM 1508 O O . ARG A 1 187 ? -10.649 8.149 1.985 1.00 91.81 187 ARG A O 1
ATOM 1515 N N . GLY A 1 188 ? -11.056 7.954 4.173 1.00 90.69 188 GLY A N 1
ATOM 1516 C CA . GLY A 1 188 ? -12.055 6.930 3.983 1.00 90.69 188 GLY A CA 1
ATOM 1517 C C . GLY A 1 188 ? -12.830 6.684 5.246 1.00 90.69 188 GLY A C 1
ATOM 1518 O O . GLY A 1 188 ? -12.659 7.370 6.258 1.00 90.69 188 GLY A O 1
ATOM 1519 N N . HIS A 1 189 ? -13.698 5.694 5.164 1.00 91.94 189 HIS A N 1
ATOM 1520 C CA . HIS A 1 189 ? -14.453 5.256 6.311 1.00 91.94 189 HIS A CA 1
ATOM 1521 C C . HIS A 1 189 ? -14.600 3.747 6.335 1.00 91.94 189 HIS A C 1
ATOM 1523 O O . HIS A 1 189 ? -14.649 3.097 5.296 1.00 91.94 189 HIS A O 1
ATOM 1529 N N . LEU A 1 190 ? -14.705 3.215 7.544 1.00 92.38 190 LEU A N 1
ATOM 1530 C CA . LEU A 1 190 ? -14.996 1.827 7.844 1.00 92.38 190 LEU A CA 1
ATOM 1531 C C . LEU A 1 190 ? -16.287 1.777 8.654 1.00 92.38 190 LEU A C 1
ATOM 1533 O O . LEU A 1 190 ? -16.418 2.450 9.675 1.00 92.38 190 LEU A O 1
ATOM 1537 N N . ASN A 1 191 ? -17.229 0.965 8.203 1.00 92.62 191 ASN A N 1
ATOM 1538 C CA . ASN A 1 191 ? -18.436 0.617 8.928 1.00 92.62 191 ASN A CA 1
ATOM 1539 C C . ASN A 1 191 ? -18.140 -0.665 9.701 1.00 92.62 191 ASN A C 1
ATOM 1541 O O . ASN A 1 191 ? -17.965 -1.730 9.105 1.00 92.62 191 ASN A O 1
ATOM 1545 N N . PHE A 1 192 ? -18.031 -0.533 11.015 1.00 90.12 192 PHE A N 1
ATOM 1546 C CA . PHE A 1 192 ? -17.809 -1.635 11.933 1.00 90.12 192 PHE A CA 1
ATOM 1547 C C . PHE A 1 192 ? -19.139 -2.269 12.316 1.00 90.12 192 PHE A C 1
ATOM 1549 O O . PHE A 1 192 ? -20.122 -1.577 12.592 1.00 90.12 192 PHE A O 1
ATOM 1556 N N . GLN A 1 193 ? -19.135 -3.591 12.380 1.00 89.69 193 GLN A N 1
ATOM 1557 C CA . GLN A 1 193 ? -20.182 -4.407 12.958 1.00 89.69 193 GLN A CA 1
ATOM 1558 C C . GLN A 1 193 ? -19.560 -5.274 14.055 1.00 89.69 193 GLN A C 1
ATOM 1560 O O . GLN A 1 193 ? -18.551 -5.944 13.833 1.00 89.69 193 GLN A O 1
ATOM 1565 N N . VAL A 1 194 ? -20.159 -5.208 15.241 1.00 88.56 194 VAL A N 1
ATOM 1566 C CA . VAL A 1 194 ? -19.776 -5.981 16.420 1.00 88.56 194 VAL A CA 1
ATOM 1567 C C . VAL A 1 194 ? -20.868 -7.008 16.684 1.00 88.56 194 VAL A C 1
ATOM 1569 O O . VAL A 1 194 ? -21.984 -6.641 17.064 1.00 88.56 194 VAL A O 1
ATOM 1572 N N . ASP A 1 195 ? -20.535 -8.281 16.492 1.00 89.81 195 ASP A N 1
ATOM 1573 C CA . ASP A 1 195 ? -21.456 -9.410 16.627 1.00 89.81 195 ASP A CA 1
ATOM 1574 C C . ASP A 1 195 ? -21.050 -10.281 17.826 1.00 89.81 195 ASP A C 1
ATOM 1576 O O . ASP A 1 195 ? -20.350 -11.284 17.690 1.00 89.81 195 ASP A O 1
ATOM 1580 N N . VAL A 1 196 ? -21.482 -9.888 19.030 1.00 89.56 196 VAL A N 1
ATOM 1581 C CA . VAL A 1 196 ? -21.256 -10.670 20.260 1.00 89.56 196 VAL A CA 1
ATOM 1582 C C . VAL A 1 196 ? -22.418 -11.650 20.477 1.00 89.56 196 VAL A C 1
ATOM 1584 O O . VAL A 1 196 ? -23.583 -11.241 20.409 1.00 89.56 196 VAL A O 1
ATOM 1587 N N . PRO A 1 197 ? -22.158 -12.937 20.782 1.00 87.38 197 PRO A N 1
ATOM 1588 C CA . PRO A 1 197 ? -23.213 -13.897 21.094 1.00 87.38 197 PRO A CA 1
ATOM 1589 C C . PRO A 1 197 ? -24.134 -13.400 22.214 1.00 87.38 197 PRO A C 1
ATOM 1591 O O . PRO A 1 197 ? -23.657 -12.957 23.251 1.00 87.38 197 PRO A O 1
ATOM 1594 N N . LYS A 1 198 ? -25.455 -13.550 22.041 1.00 86.94 198 LYS A N 1
ATOM 1595 C CA . LYS A 1 198 ? -26.512 -13.103 22.981 1.00 86.94 198 LYS A CA 1
ATOM 1596 C C . LYS A 1 198 ? -26.734 -11.584 23.062 1.00 86.94 198 LYS A C 1
ATOM 1598 O O . LYS A 1 198 ? -27.613 -11.164 23.811 1.00 86.94 198 LYS A O 1
ATOM 1603 N N . HIS A 1 199 ? -26.029 -10.783 22.265 1.00 84.75 199 HIS A N 1
ATOM 1604 C CA . HIS A 1 199 ? -26.277 -9.347 22.121 1.00 84.75 199 HIS A CA 1
ATOM 1605 C C . HIS A 1 199 ? -26.835 -9.030 20.731 1.00 84.75 199 HIS A C 1
ATOM 1607 O O . HIS A 1 199 ? -26.626 -9.767 19.768 1.00 84.75 199 HIS A O 1
ATOM 1613 N N . SER A 1 200 ? -27.576 -7.927 20.618 1.00 84.69 200 SER A N 1
ATOM 1614 C CA . SER A 1 200 ? -27.949 -7.384 19.312 1.00 84.69 200 SER A CA 1
ATOM 1615 C C . SER A 1 200 ? -26.703 -6.837 18.605 1.00 84.69 200 SER A C 1
ATOM 1617 O O . SER A 1 200 ? -25.929 -6.141 19.268 1.00 84.69 200 SER A O 1
ATOM 1619 N N . PRO A 1 201 ? -26.532 -7.071 17.288 1.00 84.88 201 PRO A N 1
ATOM 1620 C CA . PRO A 1 201 ? -25.444 -6.487 16.512 1.00 84.88 201 PRO A CA 1
ATOM 1621 C C . PRO A 1 201 ? -25.337 -4.980 16.727 1.00 84.88 201 PRO A C 1
ATOM 1623 O O . PRO A 1 201 ? -26.327 -4.256 16.583 1.00 84.88 201 PRO A O 1
ATOM 1626 N N . PHE A 1 202 ? -24.137 -4.506 17.042 1.00 84.31 202 PHE A N 1
ATOM 1627 C CA . PHE A 1 202 ? -23.864 -3.084 17.211 1.00 84.31 202 PHE A CA 1
ATOM 1628 C C . PHE A 1 202 ? -23.064 -2.559 16.019 1.00 84.31 202 PHE A C 1
ATOM 1630 O O . PHE A 1 202 ? -22.140 -3.221 15.549 1.00 84.31 202 PHE A O 1
ATOM 1637 N N . ARG A 1 203 ? -23.408 -1.369 15.515 1.00 86.00 203 ARG A N 1
ATOM 1638 C CA . ARG A 1 203 ? -22.752 -0.765 14.348 1.00 86.00 203 ARG A CA 1
ATOM 1639 C C . ARG A 1 203 ? -22.250 0.634 14.654 1.00 86.00 203 ARG A C 1
ATOM 1641 O O . ARG A 1 203 ? -22.928 1.412 15.321 1.00 86.00 203 ARG A O 1
ATOM 1648 N N . PHE A 1 204 ? -21.065 0.954 14.151 1.00 84.25 204 PHE A N 1
ATOM 1649 C CA . PHE A 1 204 ? -20.488 2.293 14.241 1.00 84.25 204 PHE A CA 1
ATOM 1650 C C . PHE A 1 204 ? -19.549 2.566 13.069 1.00 84.25 204 PHE A C 1
ATOM 1652 O O . PHE A 1 204 ? -19.125 1.646 12.371 1.00 84.25 204 PHE A O 1
ATOM 1659 N N . LYS A 1 205 ? -19.212 3.837 12.854 1.00 87.06 205 LYS A N 1
ATOM 1660 C CA . LYS A 1 205 ? -18.350 4.270 11.759 1.00 87.06 205 LYS A CA 1
ATOM 1661 C C . LYS A 1 205 ? -17.015 4.780 12.296 1.00 87.06 205 LYS A C 1
ATOM 1663 O O . LYS A 1 205 ? -16.939 5.438 13.333 1.00 87.06 205 LYS A O 1
ATOM 1668 N N . VAL A 1 206 ? -15.945 4.485 11.573 1.00 87.31 206 VAL A N 1
ATOM 1669 C CA . VAL A 1 206 ? -14.616 5.054 11.807 1.00 87.31 206 VAL A CA 1
ATOM 1670 C C . VAL A 1 206 ? -14.188 5.749 10.539 1.00 87.31 206 VAL A C 1
ATOM 1672 O O . VAL A 1 206 ? -14.123 5.125 9.485 1.00 87.31 206 VAL A O 1
ATOM 1675 N N . GLU A 1 207 ? -13.877 7.029 10.635 1.00 89.81 207 GLU A N 1
ATOM 1676 C CA . GLU A 1 207 ? -13.240 7.770 9.559 1.00 89.81 207 GLU A CA 1
ATOM 1677 C C . GLU A 1 207 ? -11.731 7.749 9.761 1.00 89.81 207 GLU A C 1
ATOM 1679 O O . GLU A 1 207 ? -11.234 7.784 10.887 1.00 89.81 207 GLU A O 1
ATOM 1684 N N . PHE A 1 208 ? -10.983 7.681 8.669 1.00 90.19 208 PHE A N 1
ATOM 1685 C CA . PHE A 1 208 ? -9.535 7.805 8.714 1.00 90.19 208 PHE A CA 1
ATOM 1686 C C . PHE A 1 208 ? -9.066 8.868 7.736 1.00 90.19 208 PHE A C 1
ATOM 1688 O O . PHE A 1 208 ? -9.603 9.009 6.637 1.00 90.19 208 PHE A O 1
ATOM 1695 N N . VAL A 1 209 ? -8.065 9.632 8.165 1.00 91.38 209 VAL A N 1
ATOM 1696 C CA . VAL A 1 209 ? -7.517 10.765 7.417 1.00 91.38 209 VAL A CA 1
ATOM 1697 C C . VAL A 1 209 ? -5.999 10.679 7.421 1.00 91.38 209 VAL A C 1
ATOM 1699 O O . VAL A 1 209 ? -5.380 10.499 8.474 1.00 91.38 209 VAL A O 1
ATOM 1702 N N . LEU A 1 210 ? -5.402 10.819 6.239 1.00 93.75 210 LEU A N 1
ATOM 1703 C CA . LEU A 1 210 ? -3.959 10.837 6.038 1.00 93.75 210 LEU A CA 1
ATOM 1704 C C . LEU A 1 210 ? -3.292 11.910 6.906 1.00 93.75 210 LEU A C 1
ATOM 1706 O O . LEU A 1 210 ? -3.730 13.059 6.975 1.00 93.75 210 LEU A O 1
ATOM 1710 N N . ARG A 1 211 ? -2.194 11.538 7.556 1.00 92.81 211 ARG A N 1
ATOM 1711 C CA . ARG A 1 211 ? -1.297 12.464 8.248 1.00 92.81 211 ARG A CA 1
ATOM 1712 C C . ARG A 1 211 ? -0.227 12.925 7.285 1.00 92.81 211 ARG A C 1
ATOM 1714 O O . ARG A 1 211 ? 0.329 12.119 6.551 1.00 92.81 211 ARG A O 1
ATOM 1721 N N . GLU A 1 212 ? 0.115 14.203 7.341 1.00 91.75 212 GLU A N 1
ATOM 1722 C CA . GLU A 1 212 ? 1.255 14.724 6.592 1.00 91.75 212 GLU A CA 1
ATOM 1723 C C . GLU A 1 212 ? 2.561 14.260 7.236 1.00 91.75 212 GLU A C 1
ATOM 1725 O O . GLU A 1 212 ? 3.004 14.807 8.247 1.00 91.75 212 GLU A O 1
ATOM 1730 N N . THR A 1 213 ? 3.158 13.215 6.665 1.00 92.50 213 THR A N 1
ATOM 1731 C CA . THR A 1 213 ? 4.435 12.651 7.110 1.00 92.50 213 THR A CA 1
ATOM 1732 C C . THR A 1 213 ? 5.343 12.363 5.911 1.00 92.50 213 THR A C 1
ATOM 1734 O O . THR A 1 213 ? 4.870 12.250 4.774 1.00 92.50 213 THR A O 1
ATOM 1737 N N . PRO A 1 214 ? 6.664 12.198 6.124 1.00 92.31 214 PRO A N 1
ATOM 1738 C CA . PRO A 1 214 ? 7.584 11.815 5.054 1.00 92.31 214 PRO A CA 1
ATOM 1739 C C . PRO A 1 214 ? 7.216 10.499 4.353 1.00 92.31 214 PRO A C 1
ATOM 1741 O O . PRO A 1 214 ? 7.565 10.325 3.185 1.00 92.31 214 PRO A O 1
ATOM 1744 N N . ALA A 1 215 ? 6.476 9.608 5.026 1.00 91.25 215 ALA A N 1
ATOM 1745 C CA . ALA A 1 215 ? 6.014 8.334 4.473 1.00 91.25 215 ALA A CA 1
ATOM 1746 C C . ALA A 1 215 ? 5.036 8.498 3.291 1.00 91.25 215 ALA A C 1
ATOM 1748 O O . ALA A 1 215 ? 4.839 7.559 2.521 1.00 91.25 215 ALA A O 1
ATOM 1749 N N . ASN A 1 216 ? 4.481 9.700 3.090 1.00 94.00 216 ASN A N 1
ATOM 1750 C CA . ASN A 1 216 ? 3.613 10.011 1.952 1.00 94.00 216 ASN A CA 1
ATOM 1751 C C . ASN A 1 216 ? 4.387 10.192 0.639 1.00 94.00 216 ASN A C 1
ATOM 1753 O O . ASN A 1 216 ? 3.777 10.233 -0.431 1.00 94.00 216 ASN A O 1
ATOM 1757 N N . HIS A 1 217 ? 5.717 10.323 0.688 1.00 94.56 217 HIS A N 1
ATOM 1758 C CA . HIS A 1 217 ? 6.555 10.465 -0.499 1.00 94.56 217 HIS A CA 1
ATOM 1759 C C . HIS A 1 217 ? 7.084 9.111 -0.971 1.00 94.56 217 HIS A C 1
ATOM 1761 O O . HIS A 1 217 ? 7.924 8.489 -0.328 1.00 94.56 217 HIS A O 1
ATOM 1767 N N . ILE A 1 218 ? 6.666 8.703 -2.164 1.00 94.06 218 ILE A N 1
ATOM 1768 C CA . ILE A 1 218 ? 7.034 7.425 -2.771 1.00 94.06 218 ILE A CA 1
ATOM 1769 C C . ILE A 1 218 ? 8.154 7.681 -3.782 1.00 94.06 218 ILE A C 1
ATOM 1771 O O . ILE A 1 218 ? 7.973 8.400 -4.769 1.00 94.06 218 ILE A O 1
ATOM 1775 N N . ARG A 1 219 ? 9.339 7.123 -3.520 1.00 92.25 219 ARG A N 1
ATOM 1776 C CA . ARG A 1 219 ? 10.561 7.376 -4.306 1.00 92.25 219 ARG A CA 1
ATOM 1777 C C . ARG A 1 219 ? 11.266 6.067 -4.673 1.00 92.25 219 ARG A C 1
ATOM 1779 O O . ARG A 1 219 ? 12.345 5.794 -4.148 1.00 92.25 219 ARG A O 1
ATOM 1786 N N . PRO A 1 220 ? 10.663 5.229 -5.531 1.00 88.69 220 PRO A N 1
ATOM 1787 C CA . PRO A 1 220 ? 11.312 4.012 -5.985 1.00 88.69 220 PRO A CA 1
ATOM 1788 C C . PRO A 1 220 ? 12.590 4.336 -6.761 1.00 88.69 220 PRO A C 1
ATOM 1790 O O . PRO A 1 220 ? 12.625 5.249 -7.587 1.00 88.69 220 PRO A O 1
ATOM 1793 N N . SER A 1 221 ? 13.640 3.554 -6.524 1.00 88.00 221 SER A N 1
ATOM 1794 C CA . SER A 1 221 ? 14.816 3.581 -7.389 1.00 88.00 221 SER A CA 1
ATOM 1795 C C . SER A 1 221 ? 14.561 2.728 -8.633 1.00 88.00 221 SER A C 1
ATOM 1797 O O . SER A 1 221 ? 13.902 1.691 -8.558 1.00 88.00 221 SER A O 1
ATOM 1799 N N . LEU A 1 222 ? 15.101 3.128 -9.785 1.00 84.75 222 LEU A N 1
ATOM 1800 C CA . LEU A 1 222 ? 14.976 2.333 -11.009 1.00 84.75 222 LEU A CA 1
ATOM 1801 C C . LEU A 1 222 ? 15.538 0.914 -10.812 1.00 84.75 222 LEU A C 1
ATOM 1803 O O . LEU A 1 222 ? 14.890 -0.066 -11.164 1.00 84.75 222 LEU A O 1
ATOM 1807 N N . TRP A 1 223 ? 16.703 0.805 -10.168 1.00 87.56 223 TRP A N 1
ATOM 1808 C CA . TRP A 1 223 ? 17.336 -0.483 -9.884 1.00 87.56 223 TRP A CA 1
ATOM 1809 C C . TRP A 1 223 ? 16.514 -1.365 -8.947 1.00 87.56 223 TRP A C 1
ATOM 1811 O O . TRP A 1 223 ? 16.366 -2.557 -9.215 1.00 87.56 223 TRP A O 1
ATOM 1821 N N . SER A 1 224 ? 15.917 -0.790 -7.895 1.00 84.75 224 SER A N 1
ATOM 1822 C CA . SER A 1 224 ? 15.018 -1.550 -7.021 1.00 84.75 224 SER A CA 1
ATOM 1823 C C . SER A 1 224 ? 13.807 -2.067 -7.782 1.00 84.75 224 SER A C 1
ATOM 1825 O O . SER A 1 224 ? 13.426 -3.199 -7.538 1.00 84.75 224 SER A O 1
ATOM 1827 N N . LEU A 1 225 ? 13.244 -1.290 -8.716 1.00 84.88 225 LEU A N 1
ATOM 1828 C CA . LEU A 1 225 ? 12.086 -1.721 -9.507 1.00 84.88 225 LEU A CA 1
ATOM 1829 C C . LEU A 1 225 ? 12.413 -2.852 -10.484 1.00 84.88 225 LEU A C 1
ATOM 1831 O O . LEU A 1 225 ? 11.578 -3.721 -10.710 1.00 84.88 225 LEU A O 1
ATOM 1835 N N . MET A 1 226 ? 13.623 -2.858 -11.044 1.00 85.50 226 MET A N 1
ATOM 1836 C CA . MET A 1 226 ? 14.075 -3.939 -11.922 1.00 85.50 226 MET A CA 1
ATOM 1837 C C . MET A 1 226 ? 14.277 -5.249 -11.151 1.00 85.50 226 MET A C 1
ATOM 1839 O O . MET A 1 226 ? 13.896 -6.309 -11.637 1.00 85.50 226 MET A O 1
ATOM 1843 N N . ALA A 1 227 ? 14.851 -5.184 -9.946 1.00 89.06 227 ALA A N 1
ATOM 1844 C CA . ALA A 1 227 ? 15.064 -6.365 -9.106 1.00 89.06 227 ALA A CA 1
ATOM 1845 C C . ALA A 1 227 ? 13.782 -6.830 -8.394 1.00 89.06 227 ALA A C 1
ATOM 1847 O O . ALA A 1 227 ? 13.570 -8.022 -8.181 1.00 89.06 227 ALA A O 1
ATOM 1848 N N . ARG A 1 228 ? 12.942 -5.876 -7.989 1.00 90.69 228 ARG A N 1
ATOM 1849 C CA . ARG A 1 228 ? 11.684 -6.076 -7.271 1.00 90.69 228 ARG A CA 1
ATOM 1850 C C . ARG A 1 228 ? 10.640 -5.162 -7.904 1.00 90.69 228 ARG A C 1
ATOM 1852 O O . ARG A 1 228 ? 10.590 -3.980 -7.566 1.00 90.69 228 ARG A O 1
ATOM 1859 N N . PRO A 1 229 ? 9.777 -5.678 -8.791 1.00 91.44 229 PRO A N 1
ATOM 1860 C CA . PRO A 1 229 ? 8.762 -4.880 -9.481 1.00 91.44 229 PRO A CA 1
ATOM 1861 C C . PRO A 1 229 ? 7.610 -4.400 -8.577 1.00 91.44 229 PRO A C 1
ATOM 1863 O O . PRO A 1 229 ? 6.497 -4.147 -9.040 1.00 91.44 229 PRO A O 1
ATOM 1866 N N . TRP A 1 230 ? 7.865 -4.269 -7.279 1.00 92.31 230 TRP A N 1
ATOM 1867 C CA . TRP A 1 230 ? 6.945 -3.817 -6.254 1.00 92.31 230 TRP A CA 1
ATOM 1868 C C . TRP A 1 230 ? 7.675 -2.955 -5.223 1.00 92.31 230 TRP A C 1
ATOM 1870 O O . TRP A 1 230 ? 8.895 -3.016 -5.070 1.00 92.31 230 TRP A O 1
ATOM 1880 N N . LEU A 1 231 ? 6.909 -2.168 -4.479 1.00 93.25 231 LEU A N 1
ATOM 1881 C CA . LEU A 1 231 ? 7.390 -1.349 -3.371 1.00 93.25 231 LEU A CA 1
ATOM 1882 C C . LEU A 1 231 ? 6.396 -1.408 -2.213 1.00 93.25 231 LEU A C 1
ATOM 1884 O O . LEU A 1 231 ? 5.199 -1.569 -2.435 1.00 93.25 231 LEU A O 1
ATOM 1888 N N . VAL A 1 232 ? 6.878 -1.269 -0.982 1.00 94.31 232 VAL A N 1
ATOM 1889 C CA . VAL A 1 232 ? 6.012 -1.153 0.195 1.00 94.31 232 VAL A CA 1
ATOM 1890 C C . VAL A 1 232 ? 5.814 0.322 0.518 1.00 94.31 232 VAL A C 1
ATOM 1892 O O . VAL A 1 232 ? 6.783 1.074 0.613 1.00 94.31 232 VAL A O 1
ATOM 1895 N N . ILE A 1 233 ? 4.559 0.731 0.671 1.00 94.62 233 ILE A N 1
ATOM 1896 C CA . ILE A 1 233 ? 4.187 2.028 1.236 1.00 94.62 233 ILE A CA 1
ATOM 1897 C C . ILE A 1 233 ? 3.686 1.838 2.663 1.00 94.62 233 ILE A C 1
ATOM 1899 O O . ILE A 1 233 ? 3.119 0.795 2.984 1.00 94.62 233 ILE A O 1
ATOM 1903 N N . ALA A 1 234 ? 3.882 2.853 3.499 1.00 95.12 234 ALA A N 1
ATOM 1904 C CA . ALA A 1 234 ? 3.445 2.851 4.892 1.00 95.12 234 ALA A CA 1
ATOM 1905 C C . ALA A 1 234 ? 2.889 4.229 5.316 1.00 95.12 234 ALA A C 1
ATOM 1907 O O . ALA A 1 234 ? 3.426 4.841 6.241 1.00 95.12 234 ALA A O 1
ATOM 1908 N N 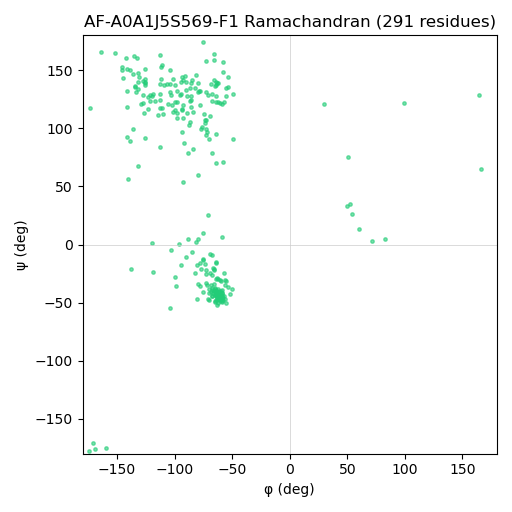. PRO A 1 235 ? 1.867 4.773 4.621 1.00 94.75 235 PRO A N 1
ATOM 1909 C CA . PRO A 1 235 ? 1.213 6.010 5.039 1.00 94.75 235 PRO A CA 1
ATOM 1910 C C . PRO A 1 235 ? 0.641 5.907 6.454 1.00 94.75 235 PRO A C 1
ATOM 1912 O O . PRO A 1 235 ? 0.195 4.844 6.896 1.00 94.75 235 PRO A O 1
ATOM 1915 N N . GLU A 1 236 ? 0.632 7.043 7.146 1.00 94.12 236 GLU A N 1
ATOM 1916 C CA . GLU A 1 236 ? 0.103 7.167 8.502 1.00 94.12 236 GLU A CA 1
ATOM 1917 C C . GLU A 1 236 ? -1.261 7.848 8.486 1.00 94.12 236 GLU A C 1
ATOM 1919 O O . GLU A 1 236 ? -1.452 8.865 7.823 1.00 94.12 236 GLU A O 1
ATOM 1924 N N . PHE A 1 237 ? -2.187 7.339 9.286 1.00 92.12 237 PHE A N 1
ATOM 1925 C CA . PHE A 1 237 ? -3.562 7.808 9.358 1.00 92.12 237 PHE A CA 1
ATOM 1926 C C . PHE A 1 237 ? -3.937 8.165 10.792 1.00 92.12 237 PHE A C 1
ATOM 1928 O O . PHE A 1 237 ? -3.537 7.486 11.739 1.00 92.12 237 PHE A O 1
ATOM 1935 N N . LYS A 1 238 ? -4.729 9.228 10.944 1.00 89.88 238 LYS A N 1
ATOM 1936 C CA . LYS A 1 238 ? -5.519 9.488 12.154 1.00 89.88 238 LYS A CA 1
ATOM 1937 C C . LYS A 1 238 ? -6.838 8.751 12.018 1.00 89.88 238 LYS A C 1
ATOM 1939 O O . LYS A 1 238 ? -7.461 8.858 10.963 1.00 89.88 238 LYS A O 1
ATOM 1944 N N . GLN A 1 239 ? -7.271 8.070 13.070 1.00 86.00 239 GLN A N 1
ATOM 1945 C CA . GLN A 1 239 ? -8.615 7.503 13.145 1.00 86.00 239 GLN A CA 1
ATOM 1946 C C . GLN A 1 239 ? -9.540 8.399 13.973 1.00 86.00 239 GLN A C 1
ATOM 1948 O O . GLN A 1 239 ? -9.163 8.933 15.013 1.00 86.00 239 GLN A O 1
ATOM 1953 N N . ILE A 1 240 ? -10.763 8.584 13.493 1.00 81.00 240 ILE A N 1
ATOM 1954 C CA . ILE A 1 240 ? -11.793 9.426 14.095 1.00 81.00 240 ILE A CA 1
ATOM 1955 C C . ILE A 1 240 ? -13.039 8.560 14.242 1.00 81.00 240 ILE A C 1
ATOM 1957 O O . ILE A 1 240 ? -13.548 8.021 13.259 1.00 81.00 240 ILE A O 1
ATOM 1961 N N . PHE A 1 241 ? -13.542 8.418 15.465 1.00 76.12 241 PHE A N 1
ATOM 1962 C CA . PHE A 1 241 ? -14.784 7.688 15.695 1.00 76.12 241 PHE A CA 1
ATOM 1963 C C . PHE A 1 241 ? -15.978 8.577 15.360 1.00 76.12 241 PHE A C 1
ATOM 1965 O O . PHE A 1 241 ? -16.068 9.721 15.821 1.00 76.12 241 PHE A O 1
ATOM 1972 N N . VAL A 1 242 ? -16.903 8.028 14.575 1.00 69.81 242 VAL A N 1
ATOM 1973 C CA . VAL A 1 242 ? -18.159 8.674 14.203 1.00 69.81 242 VAL A CA 1
ATOM 1974 C C . VAL A 1 242 ? -19.301 7.723 14.545 1.00 69.81 242 VAL A C 1
ATOM 1976 O O . VAL A 1 242 ? -19.449 6.642 13.978 1.00 69.81 242 VAL A O 1
ATOM 1979 N N . LEU A 1 243 ? -20.123 8.113 15.514 1.00 64.69 243 LEU A N 1
ATOM 1980 C CA . LEU A 1 243 ? -21.336 7.372 15.845 1.00 64.69 243 LEU A CA 1
ATOM 1981 C C . LEU A 1 243 ? -22.444 7.794 14.874 1.00 64.69 243 LEU A C 1
ATOM 1983 O O . LEU A 1 243 ? -22.629 8.983 14.638 1.00 64.69 243 LEU A O 1
ATOM 1987 N N . GLU A 1 244 ? -23.199 6.837 14.327 1.00 58.38 244 GLU A N 1
ATOM 1988 C CA . GLU A 1 244 ? -24.358 7.156 13.472 1.00 58.38 244 GLU A CA 1
ATOM 1989 C C . GLU A 1 244 ? -25.452 7.905 14.255 1.00 58.38 244 GLU A C 1
ATOM 1991 O O . GLU A 1 244 ? -26.174 8.738 13.708 1.00 58.38 244 GLU A O 1
ATOM 1996 N N . GLN A 1 245 ? -25.551 7.652 15.565 1.00 51.38 245 GLN A N 1
ATOM 1997 C CA . GLN A 1 245 ? -26.480 8.337 16.460 1.00 51.38 245 GLN A CA 1
ATOM 1998 C C . GLN A 1 245 ? -25.889 9.672 16.939 1.00 51.38 245 GLN A C 1
ATOM 2000 O O . GLN A 1 245 ? -25.344 9.788 18.035 1.00 51.38 245 GLN A O 1
ATOM 2005 N N . GLY A 1 246 ? -26.029 10.690 16.088 1.00 48.00 246 GLY A N 1
ATOM 2006 C CA . GLY A 1 246 ? -25.634 12.072 16.354 1.00 48.00 246 GLY A CA 1
ATOM 2007 C C . GLY A 1 246 ? -24.284 12.404 15.730 1.00 48.00 246 GLY A C 1
ATOM 2008 O O . GLY A 1 246 ? -23.293 11.764 16.054 1.00 48.00 246 GLY A O 1
ATOM 2009 N N . ASN A 1 247 ? -24.259 13.423 14.860 1.00 46.88 247 ASN A N 1
ATOM 2010 C CA . ASN A 1 247 ? -23.079 13.974 14.170 1.00 46.88 247 ASN A CA 1
ATOM 2011 C C . ASN A 1 247 ? -21.996 14.452 15.156 1.00 46.88 247 ASN A C 1
ATOM 2013 O O . ASN A 1 247 ? -21.785 15.648 15.357 1.00 46.88 247 ASN A O 1
ATOM 2017 N N . LEU A 1 248 ? -21.335 13.518 15.823 1.00 52.50 248 LEU A N 1
ATOM 2018 C CA . LEU A 1 248 ? -20.418 13.761 16.919 1.00 52.50 248 LEU A CA 1
ATOM 2019 C C . LEU A 1 248 ? -19.106 13.078 16.565 1.00 52.50 248 LEU A C 1
ATOM 2021 O O . LEU A 1 248 ? -18.893 11.903 16.848 1.00 52.50 248 LEU A O 1
ATOM 2025 N N . THR A 1 249 ? -18.231 13.848 15.926 1.00 58.09 249 THR A N 1
ATOM 2026 C CA . THR A 1 249 ? -16.855 13.465 15.619 1.00 58.09 249 THR A CA 1
ATOM 2027 C C . THR A 1 249 ? -16.009 13.600 16.878 1.00 58.09 249 THR A C 1
ATOM 2029 O O . THR A 1 249 ? -15.899 14.699 17.431 1.00 58.09 249 THR A O 1
ATOM 2032 N N . ALA A 1 250 ? -15.400 12.510 17.336 1.00 60.38 250 ALA A N 1
ATOM 2033 C CA . ALA A 1 250 ? -14.376 12.565 18.370 1.00 60.38 250 ALA A CA 1
ATOM 2034 C C . ALA A 1 250 ? -13.041 12.114 17.761 1.00 60.38 250 ALA A C 1
ATOM 2036 O O . ALA A 1 250 ? -12.921 10.949 17.367 1.00 60.38 250 ALA A O 1
ATOM 2037 N N . PRO A 1 251 ? -12.052 13.017 17.613 1.00 59.28 251 PRO A N 1
ATOM 2038 C CA . PRO A 1 251 ? -10.728 12.608 17.180 1.00 59.28 251 PRO A CA 1
ATOM 2039 C C . PRO A 1 251 ? -10.144 11.691 18.249 1.00 59.28 251 PRO A C 1
ATOM 2041 O O . PRO A 1 251 ? -10.046 12.070 19.416 1.00 59.28 251 PRO A O 1
ATOM 2044 N N . PHE A 1 252 ? -9.778 10.482 17.841 1.00 64.00 252 PHE A N 1
ATOM 2045 C CA . PHE A 1 252 ? -9.079 9.550 18.700 1.00 64.00 252 PHE A CA 1
ATOM 2046 C C . PHE A 1 252 ? -7.587 9.643 18.385 1.00 64.00 252 PHE A C 1
ATOM 2048 O O . PHE A 1 252 ? -7.201 9.674 17.214 1.00 64.00 252 PHE A O 1
ATOM 2055 N N . ASP A 1 253 ? -6.740 9.747 19.410 1.00 63.72 253 ASP A N 1
ATOM 2056 C CA . ASP A 1 253 ? -5.290 9.909 19.236 1.00 63.72 253 ASP A CA 1
ATOM 2057 C C . ASP A 1 253 ? -4.625 8.561 18.929 1.00 63.72 253 ASP A C 1
ATOM 2059 O O . ASP A 1 253 ? -3.814 8.026 19.681 1.00 63.72 253 ASP A O 1
ATOM 2063 N N . HIS A 1 254 ? -5.064 7.959 17.828 1.00 78.94 254 HIS A N 1
ATOM 2064 C CA . HIS A 1 254 ? -4.649 6.646 17.389 1.00 78.94 254 HIS A CA 1
ATOM 2065 C C . HIS A 1 254 ? -4.072 6.737 15.984 1.00 78.94 254 HIS A C 1
ATOM 2067 O O . HIS A 1 254 ? -4.748 7.118 15.020 1.00 78.94 254 HIS A O 1
ATOM 2073 N N . ILE A 1 255 ? -2.784 6.416 15.891 1.00 88.81 255 ILE A N 1
ATOM 2074 C CA . ILE A 1 255 ? -2.032 6.449 14.646 1.00 88.81 255 ILE A CA 1
ATOM 2075 C C . ILE A 1 255 ? -1.990 5.033 14.092 1.00 88.81 255 ILE A C 1
ATOM 2077 O O . ILE A 1 255 ? -1.340 4.150 14.656 1.00 88.81 255 ILE A O 1
ATOM 2081 N N . VAL A 1 256 ? -2.651 4.844 12.955 1.00 92.12 256 VAL A N 1
ATOM 2082 C CA . VAL A 1 256 ? -2.581 3.598 12.192 1.00 92.12 256 VAL A CA 1
ATOM 2083 C C . VAL A 1 256 ? -1.685 3.802 10.991 1.00 92.12 256 VAL A C 1
ATOM 2085 O O . VAL A 1 256 ? -1.833 4.760 10.237 1.00 92.12 256 VAL A O 1
ATOM 2088 N N . VAL A 1 257 ? -0.757 2.881 10.804 1.00 94.38 257 VAL A N 1
ATOM 2089 C CA . VAL A 1 257 ? 0.092 2.778 9.628 1.00 94.38 257 VAL A CA 1
ATOM 2090 C C . VAL A 1 257 ? -0.497 1.702 8.725 1.00 94.38 257 VAL A C 1
ATOM 2092 O O . VAL A 1 257 ? -0.690 0.563 9.151 1.00 94.38 257 VAL A O 1
ATOM 2095 N N . GLY A 1 258 ? 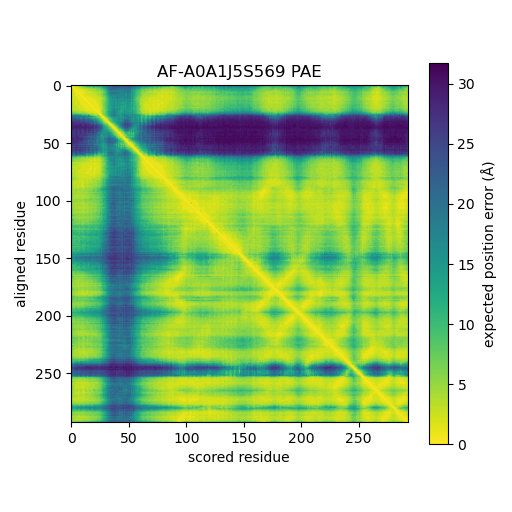-0.809 2.062 7.482 1.00 95.12 258 GLY A N 1
ATOM 2096 C CA . GLY A 1 258 ? -1.275 1.114 6.472 1.00 95.12 258 GLY A CA 1
ATOM 2097 C C . GLY A 1 258 ? -0.105 0.614 5.638 1.00 95.12 258 GLY A C 1
ATOM 2098 O O . GLY A 1 258 ? 0.299 1.289 4.697 1.00 95.12 258 GLY A O 1
ATOM 2099 N N . MET A 1 259 ? 0.447 -0.551 5.971 1.00 96.31 259 MET A N 1
ATOM 2100 C CA . MET A 1 259 ? 1.544 -1.150 5.211 1.00 96.31 259 MET A CA 1
ATOM 2101 C C . MET A 1 259 ? 1.001 -1.942 4.023 1.00 96.31 259 MET A C 1
ATOM 2103 O O . MET A 1 259 ? 0.352 -2.971 4.198 1.00 96.31 259 MET A O 1
ATOM 2107 N N . THR A 1 260 ? 1.284 -1.485 2.806 1.00 95.50 260 THR A N 1
ATOM 2108 C CA . THR A 1 260 ? 0.747 -2.074 1.568 1.00 95.50 260 THR A CA 1
ATOM 2109 C C . THR A 1 260 ? 1.862 -2.289 0.563 1.00 95.50 260 THR A C 1
ATOM 2111 O O . THR A 1 260 ? 2.644 -1.374 0.302 1.00 95.50 260 THR A O 1
ATOM 2114 N N . ARG A 1 261 ? 1.915 -3.465 -0.066 1.00 94.94 261 ARG A N 1
ATOM 2115 C CA . ARG A 1 261 ? 2.777 -3.691 -1.225 1.00 94.94 261 ARG A CA 1
ATOM 2116 C C . ARG A 1 261 ? 2.049 -3.250 -2.491 1.00 94.94 261 ARG A C 1
ATOM 2118 O O . ARG A 1 261 ? 1.020 -3.804 -2.865 1.00 94.94 261 ARG A O 1
ATOM 2125 N N . ILE A 1 262 ? 2.620 -2.263 -3.166 1.00 93.31 262 ILE A N 1
ATOM 2126 C CA . ILE A 1 262 ? 2.199 -1.810 -4.486 1.00 93.31 262 ILE A CA 1
ATOM 2127 C C . ILE A 1 262 ? 3.043 -2.539 -5.521 1.00 93.31 262 ILE A C 1
ATOM 2129 O O . ILE A 1 262 ? 4.260 -2.361 -5.580 1.00 93.31 262 ILE A O 1
ATOM 2133 N N . VAL A 1 263 ? 2.394 -3.345 -6.350 1.00 91.94 263 VAL A N 1
ATOM 2134 C CA . VAL A 1 263 ? 3.010 -3.979 -7.514 1.00 91.94 263 VAL A CA 1
ATOM 2135 C C . VAL A 1 263 ? 2.927 -2.994 -8.674 1.00 91.94 263 VAL A C 1
ATOM 2137 O O . VAL A 1 263 ? 1.854 -2.467 -8.954 1.00 91.94 263 VAL A O 1
ATOM 2140 N N . LEU A 1 264 ? 4.054 -2.709 -9.329 1.00 89.75 264 LEU A N 1
ATOM 2141 C CA . LEU A 1 264 ? 4.102 -1.857 -10.522 1.00 89.75 264 LEU A CA 1
ATOM 2142 C C . LEU A 1 264 ? 4.157 -2.686 -11.808 1.00 89.75 264 LEU A C 1
ATOM 2144 O O . LEU A 1 264 ? 3.584 -2.277 -12.816 1.00 89.75 264 LEU A O 1
ATOM 2148 N N . LEU A 1 265 ? 4.846 -3.833 -11.776 1.00 88.62 265 LEU A N 1
ATOM 2149 C CA . LEU A 1 265 ? 4.994 -4.749 -12.909 1.00 88.62 265 LEU A CA 1
ATOM 2150 C C . LEU A 1 265 ? 4.696 -6.203 -12.477 1.00 88.62 265 LEU A C 1
ATOM 2152 O O . LEU A 1 265 ? 4.995 -6.572 -11.344 1.00 88.62 265 LEU A O 1
ATOM 2156 N N . PRO A 1 266 ? 4.144 -7.054 -13.363 1.00 86.94 266 PRO A N 1
ATOM 2157 C CA . PRO A 1 266 ? 3.817 -6.743 -14.751 1.00 86.94 266 PRO A CA 1
ATOM 2158 C C . PRO A 1 266 ? 2.524 -5.937 -14.926 1.00 86.94 266 PRO A C 1
ATOM 2160 O O . PRO A 1 266 ? 2.300 -5.337 -15.972 1.00 86.94 266 PRO A O 1
ATOM 2163 N N . PHE A 1 267 ? 1.688 -5.880 -13.894 1.00 88.94 267 PHE A N 1
ATOM 2164 C CA . PHE A 1 267 ? 0.475 -5.076 -13.896 1.00 88.94 267 PHE A CA 1
ATOM 2165 C C . PHE A 1 267 ? 0.366 -4.309 -12.577 1.00 88.94 267 PHE A C 1
ATOM 2167 O O . PHE A 1 267 ? 0.610 -4.905 -11.524 1.00 88.94 267 PHE A O 1
ATOM 2174 N N . PRO A 1 268 ? 0.001 -3.016 -12.621 1.00 90.31 268 PRO A N 1
ATOM 2175 C CA . PRO A 1 268 ? -0.266 -2.232 -11.426 1.00 90.31 268 PRO A CA 1
ATOM 2176 C C . PRO A 1 268 ? -1.331 -2.892 -10.546 1.00 90.31 268 PRO A C 1
ATOM 2178 O O . PRO A 1 268 ? -2.413 -3.226 -11.031 1.00 90.31 268 PRO A O 1
ATOM 2181 N N . GLY A 1 269 ? -1.033 -3.073 -9.262 1.00 90.94 269 GLY A N 1
ATOM 2182 C CA . GLY A 1 269 ? -1.959 -3.676 -8.308 1.00 90.94 269 GLY A CA 1
ATOM 2183 C C . GLY A 1 269 ? -1.581 -3.432 -6.850 1.00 90.94 269 GLY A C 1
ATOM 2184 O O . GLY A 1 269 ? -0.459 -3.025 -6.538 1.00 90.94 269 GLY A O 1
ATOM 2185 N N . PHE A 1 270 ? -2.533 -3.698 -5.960 1.00 91.31 270 PHE A N 1
ATOM 2186 C CA . PHE A 1 270 ? -2.359 -3.619 -4.512 1.00 91.31 270 PHE A CA 1
ATOM 2187 C C . PHE A 1 270 ? -2.367 -5.022 -3.909 1.00 91.31 270 PHE A C 1
ATOM 2189 O O . PHE A 1 270 ? -3.195 -5.855 -4.275 1.00 91.31 270 PHE A O 1
ATOM 2196 N N . SER A 1 271 ? -1.458 -5.282 -2.973 1.00 93.88 271 SER A N 1
ATOM 2197 C CA . SER A 1 271 ? -1.622 -6.390 -2.038 1.00 93.88 271 SER A CA 1
ATOM 2198 C C . SER A 1 271 ? -2.660 -6.045 -0.974 1.00 93.88 271 SER A C 1
ATOM 2200 O O . SER A 1 271 ? -3.070 -4.892 -0.836 1.00 93.88 271 SER A O 1
ATOM 2202 N N . ASN A 1 272 ? -2.976 -7.025 -0.131 1.00 95.94 272 ASN A N 1
ATOM 2203 C CA . ASN A 1 272 ? -3.608 -6.751 1.153 1.00 95.94 272 ASN A CA 1
ATOM 2204 C C . ASN A 1 272 ? -2.782 -5.725 1.941 1.00 95.94 272 ASN A C 1
ATOM 2206 O O . ASN A 1 272 ? -1.545 -5.733 1.885 1.00 95.94 272 ASN A O 1
ATOM 2210 N N . THR A 1 273 ? -3.472 -4.858 2.672 1.00 96.31 273 THR A N 1
ATOM 2211 C CA . THR A 1 273 ? -2.839 -3.887 3.567 1.00 96.31 273 THR A CA 1
ATOM 2212 C C . THR A 1 273 ? -2.782 -4.468 4.960 1.00 96.31 273 THR A C 1
ATOM 2214 O O . THR A 1 273 ? -3.802 -4.901 5.483 1.00 96.31 273 THR A O 1
ATOM 2217 N N . LEU A 1 274 ? -1.611 -4.445 5.583 1.00 97.25 274 LEU A N 1
ATOM 2218 C CA . LEU A 1 274 ? -1.472 -4.713 7.003 1.00 97.25 274 LEU A CA 1
ATOM 2219 C C . LEU A 1 274 ? -1.676 -3.408 7.776 1.00 97.25 274 LEU A C 1
ATOM 2221 O O . LEU A 1 274 ? -0.968 -2.428 7.543 1.00 97.25 274 LEU A O 1
ATOM 2225 N N . TYR A 1 275 ? -2.627 -3.397 8.704 1.00 95.19 275 TYR A N 1
ATOM 2226 C CA . TYR A 1 275 ? -2.812 -2.287 9.626 1.00 95.19 275 TYR A CA 1
ATOM 2227 C C . TYR A 1 275 ? -1.970 -2.487 10.866 1.00 95.19 275 TYR A C 1
ATOM 2229 O O . TYR A 1 275 ? -2.036 -3.521 11.536 1.00 95.19 275 TYR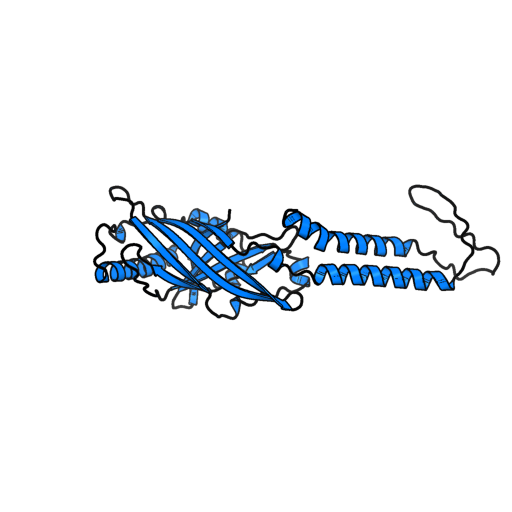 A O 1
ATOM 2237 N N . VAL A 1 276 ? -1.192 -1.460 11.171 1.00 95.00 276 VAL A N 1
ATOM 2238 C CA . VAL A 1 276 ? -0.221 -1.488 12.246 1.00 95.00 276 VAL A CA 1
ATOM 2239 C C . VAL A 1 276 ? -0.436 -0.265 13.123 1.00 95.00 276 VAL A C 1
ATOM 2241 O O . VAL A 1 276 ? -0.384 0.866 12.649 1.00 95.00 276 VAL A O 1
ATOM 2244 N N . TRP A 1 277 ? -0.714 -0.479 14.401 1.00 93.31 277 TRP A N 1
ATOM 2245 C CA . TRP A 1 277 ? -0.799 0.597 15.377 1.00 93.31 277 TRP A CA 1
ATOM 2246 C C . TRP A 1 277 ? 0.599 1.041 15.790 1.00 93.31 277 TRP A C 1
ATOM 2248 O O . TRP A 1 277 ? 1.431 0.206 16.143 1.00 93.31 277 TRP A O 1
ATOM 2258 N N . ARG A 1 278 ? 0.844 2.352 15.799 1.00 90.62 278 ARG A N 1
ATOM 2259 C CA . ARG A 1 278 ? 2.035 2.922 16.430 1.00 90.62 278 ARG A CA 1
ATOM 2260 C C . ARG A 1 278 ? 1.788 3.173 17.917 1.00 90.62 278 ARG A C 1
ATOM 2262 O O . ARG A 1 278 ? 1.115 4.141 18.271 1.00 90.62 278 ARG A O 1
ATOM 2269 N N . SER A 1 279 ? 2.371 2.327 18.763 1.00 85.38 279 SER A N 1
ATOM 2270 C CA . SER A 1 279 ? 2.371 2.496 20.220 1.00 85.38 279 SER A CA 1
ATOM 2271 C C . SER A 1 279 ? 3.165 3.741 20.647 1.00 85.38 279 SER A C 1
ATOM 2273 O O . SER A 1 279 ? 3.960 4.292 19.879 1.00 85.38 279 SER A O 1
ATOM 2275 N N . VAL A 1 280 ? 2.960 4.170 21.895 1.00 79.62 280 VAL A N 1
ATOM 2276 C CA . VAL A 1 280 ? 3.649 5.302 22.539 1.00 79.62 280 VAL A CA 1
ATOM 2277 C C . VAL A 1 280 ? 5.171 5.120 22.508 1.00 79.62 280 VAL A C 1
ATOM 2279 O O . VAL A 1 280 ? 5.903 6.075 22.259 1.00 79.62 280 VAL A O 1
ATOM 2282 N N . ASP A 1 281 ? 5.648 3.878 22.626 1.00 81.50 281 ASP A N 1
ATOM 2283 C CA . ASP A 1 281 ? 7.073 3.528 22.537 1.00 81.50 281 ASP A CA 1
ATOM 2284 C C . ASP A 1 281 ? 7.621 3.543 21.097 1.00 81.50 281 ASP A C 1
ATOM 2286 O O . ASP A 1 281 ? 8.714 3.045 20.833 1.00 81.50 281 ASP A O 1
ATOM 2290 N N . SER A 1 282 ? 6.850 4.046 20.127 1.00 78.94 282 SER A N 1
ATOM 2291 C CA . SER A 1 282 ? 7.161 4.008 18.688 1.00 78.94 282 SER A CA 1
ATOM 2292 C C . SER A 1 282 ? 7.321 2.599 18.100 1.00 78.94 282 SER A C 1
ATOM 2294 O O . SER A 1 282 ? 7.787 2.448 16.970 1.00 78.94 282 SER A O 1
ATOM 2296 N N . ARG A 1 283 ? 6.902 1.562 18.835 1.00 87.00 283 ARG A N 1
ATOM 2297 C CA . ARG A 1 283 ? 6.789 0.190 18.329 1.00 87.00 283 ARG A CA 1
ATOM 2298 C C . ARG A 1 283 ? 5.506 0.040 17.527 1.00 87.00 283 ARG A C 1
ATOM 2300 O O . ARG A 1 283 ? 4.455 0.543 17.921 1.00 87.00 283 ARG A O 1
ATOM 2307 N N . ASN A 1 284 ? 5.600 -0.678 16.419 1.00 92.62 284 ASN A N 1
ATOM 2308 C CA . ASN A 1 284 ? 4.493 -0.872 15.501 1.00 92.62 284 ASN A CA 1
ATOM 2309 C C . ASN A 1 284 ? 3.892 -2.277 15.714 1.00 92.62 284 ASN A C 1
ATOM 2311 O O . ASN A 1 284 ? 4.583 -3.291 15.605 1.00 92.62 284 ASN A O 1
ATOM 2315 N N . ILE A 1 285 ? 2.609 -2.340 16.072 1.00 94.00 285 ILE A N 1
ATOM 2316 C CA . ILE A 1 285 ? 1.894 -3.565 16.456 1.00 94.00 285 ILE A CA 1
ATOM 2317 C C . ILE A 1 285 ? 0.830 -3.883 15.400 1.00 94.00 285 ILE A C 1
ATOM 2319 O O . ILE A 1 285 ? -0.072 -3.078 15.189 1.00 94.00 285 ILE A O 1
ATOM 2323 N N . PRO A 1 286 ? 0.920 -5.023 14.701 1.00 94.94 286 PRO A N 1
ATOM 2324 C CA . PRO A 1 286 ? -0.120 -5.505 13.801 1.00 94.94 286 PRO A CA 1
ATOM 2325 C C . PRO A 1 286 ? -1.477 -5.668 14.499 1.00 94.94 286 PRO A C 1
ATOM 2327 O O . PRO A 1 286 ? -1.610 -6.417 15.468 1.00 94.94 286 PRO A O 1
ATOM 2330 N N . ILE A 1 287 ? -2.498 -4.984 13.980 1.00 93.25 287 ILE A N 1
ATOM 2331 C CA . ILE A 1 287 ? -3.844 -4.950 14.576 1.00 93.25 287 ILE A CA 1
ATOM 2332 C C . ILE A 1 287 ? -4.928 -5.505 13.657 1.00 93.25 287 ILE A C 1
ATOM 2334 O O . ILE A 1 287 ? -5.942 -5.978 14.151 1.00 93.25 287 ILE A O 1
ATOM 2338 N N . GLY A 1 288 ? -4.717 -5.502 12.342 1.00 94.25 288 GLY A N 1
ATOM 2339 C CA . GLY A 1 288 ? -5.689 -5.999 11.372 1.00 94.25 288 GLY A CA 1
ATOM 2340 C C . GLY A 1 288 ? -5.125 -6.007 9.960 1.00 94.25 288 GLY A C 1
ATOM 2341 O O . GLY A 1 288 ? -3.964 -5.655 9.738 1.00 94.25 288 GLY A O 1
ATOM 2342 N N . TYR A 1 289 ? -5.941 -6.402 8.993 1.00 96.31 289 TYR A N 1
ATOM 2343 C CA . TYR A 1 289 ? -5.590 -6.343 7.578 1.00 96.31 289 TYR A CA 1
ATOM 2344 C C . TYR A 1 289 ? -6.808 -6.036 6.710 1.00 96.31 289 TYR A C 1
ATOM 2346 O O . TYR A 1 289 ? -7.936 -6.359 7.075 1.00 96.31 289 TYR A O 1
ATOM 2354 N N . ALA A 1 290 ? -6.566 -5.422 5.555 1.00 96.12 290 ALA A N 1
ATOM 2355 C CA . ALA A 1 290 ? -7.580 -5.106 4.559 1.00 96.12 290 ALA A CA 1
ATOM 2356 C C . ALA A 1 290 ? -7.376 -5.924 3.287 1.00 96.12 290 ALA A C 1
ATOM 2358 O O . ALA A 1 290 ? -6.249 -6.064 2.799 1.00 96.12 290 ALA A O 1
ATOM 2359 N N . VAL A 1 291 ? -8.483 -6.414 2.739 1.00 95.62 291 VAL A N 1
ATOM 2360 C CA . VAL A 1 291 ? -8.564 -7.086 1.443 1.00 95.62 291 VAL A CA 1
ATOM 2361 C C . VAL A 1 291 ? -9.374 -6.203 0.501 1.00 95.62 291 VAL A C 1
ATOM 2363 O O . VAL A 1 291 ? -10.503 -5.835 0.820 1.00 95.62 291 VAL A O 1
ATOM 2366 N N . TYR A 1 292 ? -8.790 -5.862 -0.646 1.00 93.25 292 TYR A N 1
ATOM 2367 C CA . TYR A 1 292 ? -9.423 -5.024 -1.666 1.00 93.25 292 TYR A CA 1
ATOM 2368 C C . TYR A 1 292 ? -10.181 -5.875 -2.691 1.00 93.25 292 TYR A C 1
ATOM 2370 O O . TYR A 1 292 ? -9.711 -6.961 -3.042 1.00 93.25 292 TYR A O 1
ATOM 2378 N N . TYR A 1 293 ? -11.314 -5.374 -3.190 1.00 87.94 293 TYR A N 1
ATOM 2379 C CA . TYR A 1 293 ? -12.128 -6.016 -4.232 1.00 87.94 293 TYR A CA 1
ATOM 2380 C C . TYR A 1 293 ? -12.658 -5.020 -5.267 1.00 87.94 293 TYR A C 1
ATOM 2382 O O . TYR A 1 293 ? -12.779 -3.815 -4.942 1.00 87.94 293 TYR A O 1
#